Protein AF-0000000078663259 (afdb_homodimer)

Radius of gyration: 19.86 Å; Cα contacts (8 Å, |Δi|>4): 839; chains: 2; bounding box: 57×52×44 Å

Solvent-accessible surface area (backbone atoms only — not comparable to full-atom values): 16501 Å² total; per-residue (Å²): 137,51,35,32,36,44,32,44,69,44,79,83,50,56,70,61,76,74,50,51,70,66,58,32,45,76,69,18,25,41,78,44,62,33,88,35,63,58,92,41,49,15,32,20,44,34,29,48,36,44,55,70,38,50,29,40,37,30,59,41,71,79,37,90,50,79,36,22,52,28,30,34,27,33,41,36,39,46,69,90,42,56,64,34,75,29,69,67,52,82,50,66,53,53,68,81,38,43,27,8,33,34,25,22,22,89,84,48,43,79,72,49,59,40,69,24,51,57,91,34,49,68,65,51,50,51,56,51,60,67,39,83,69,34,60,36,31,43,36,20,37,20,28,77,57,26,67,54,40,48,36,33,72,40,67,75,62,75,77,104,136,50,34,32,37,44,33,45,69,45,77,82,51,56,70,61,77,74,50,51,70,65,57,32,44,76,70,19,27,40,77,43,62,33,88,34,63,59,90,42,50,15,32,19,43,34,29,47,38,44,56,69,38,49,29,40,37,30,59,40,71,80,37,90,48,81,36,22,54,28,30,34,28,34,40,37,38,45,69,89,43,55,63,33,76,29,70,68,51,82,51,66,53,54,65,82,39,44,27,9,34,33,24,22,23,88,84,47,44,78,73,49,58,40,70,22,52,58,90,35,49,68,65,52,52,51,56,51,60,68,38,82,69,35,58,36,33,44,35,19,36,21,27,76,57,26,68,54,39,48,36,32,71,38,66,76,64,75,78,103

pLDDT: mean 96.29, std 9.79, range [29.84, 98.94]

Foldseek 3Di:
DKKKWKADDCVVCQVVVVDDQVVQVVQVKHKDFAQAQDDQQARFQLHGDHGGWIKMWDKDFPQPAPDPPGDIDIHIHTHPHHMDMDMRDHGHNLAQFWKKKFFAAPNSDTDDIDTAGHPRVSVVVVVRVVPVRGAKIWIARPVVGHTRTIMGDPPPVVVD/DKKKWKADDCVVCQVVVVDDQVVQVVQVKHKDFACAQDDQQARFQLHGDHGGWIKMWDKDFPQPAPDPPGDIDIHIHTHPHHMDMDMRDHGHNLAQFWKKKFFAAPNSDTDDIDTAGHPRVSVVVVVRVVPVRGAKIWIARPVVGHTRTIMGDDPPVVVD

Nearest PDB structures (foldseek):
  3ulp-assembly1_B  TM=3.730E-01  e=5.311E+00  Plasmodium falciparum
  3ulp-assembly1_B  TM=3.729E-01  e=4.408E+00  Plasmodium falciparum

Structure (mmCIF, N/CA/C/O backbone):
data_AF-0000000078663259-model_v1
#
loop_
_entity.id
_entity.type
_entity.pdbx_description
1 polymer 'DUF1203 domain-containing protein'
#
loop_
_atom_site.group_PDB
_atom_site.id
_atom_site.type_symbol
_atom_site.label_atom_id
_atom_site.label_alt_id
_atom_site.label_comp_id
_atom_site.label_asym_id
_atom_site.label_entity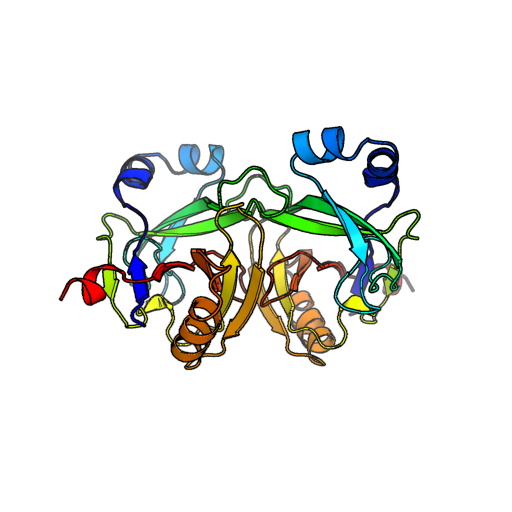_id
_atom_site.label_seq_id
_atom_site.pdbx_PDB_ins_code
_atom_site.Cartn_x
_atom_site.Cartn_y
_atom_site.Cartn_z
_atom_site.occupancy
_atom_site.B_iso_or_equiv
_atom_site.auth_seq_id
_atom_site.auth_comp_id
_atom_site.auth_asym_id
_atom_site.auth_atom_id
_atom_site.pdbx_PDB_model_num
ATOM 1 N N . MET A 1 1 ? 24.797 8.922 8.664 1 85.38 1 MET A N 1
ATOM 2 C CA . MET A 1 1 ? 24.047 9.477 7.535 1 85.38 1 MET A CA 1
ATOM 3 C C . MET A 1 1 ? 22.719 10.047 7.992 1 85.38 1 MET A C 1
ATOM 5 O O . MET A 1 1 ? 21.984 9.406 8.742 1 85.38 1 MET A O 1
ATOM 9 N N . ALA A 1 2 ? 22.484 11.352 7.707 1 93.38 2 ALA A N 1
ATOM 10 C CA . ALA A 1 2 ? 21.25 12.016 8.109 1 93.38 2 ALA A CA 1
ATOM 11 C C . ALA A 1 2 ? 20.188 11.891 7.031 1 93.38 2 ALA A C 1
ATOM 13 O O . ALA A 1 2 ? 20.5 11.641 5.863 1 93.38 2 ALA A O 1
ATOM 14 N N . TYR A 1 3 ? 18.906 11.883 7.484 1 98.06 3 TYR A N 1
ATOM 15 C CA . TYR A 1 3 ? 17.812 11.844 6.512 1 98.06 3 TYR A CA 1
ATOM 16 C C . TYR A 1 3 ? 16.844 13 6.734 1 98.06 3 TYR A C 1
ATOM 18 O O . TYR A 1 3 ? 16.875 13.656 7.777 1 98.06 3 TYR A O 1
ATOM 26 N N . ARG A 1 4 ? 16.156 13.266 5.711 1 98.12 4 ARG A N 1
ATOM 27 C CA . ARG A 1 4 ? 15.172 14.352 5.672 1 98.12 4 ARG A CA 1
ATOM 28 C C . ARG A 1 4 ? 13.797 13.836 5.27 1 98.12 4 ARG A C 1
ATOM 30 O O . ARG A 1 4 ? 13.68 13.016 4.355 1 98.12 4 ARG A O 1
ATOM 37 N N . ILE A 1 5 ? 12.758 14.211 6.074 1 98.69 5 ILE A N 1
ATOM 38 C CA . ILE A 1 5 ? 11.367 13.867 5.801 1 98.69 5 ILE A CA 1
ATOM 39 C C . ILE A 1 5 ? 10.555 15.141 5.613 1 98.69 5 ILE A C 1
ATOM 41 O O . ILE A 1 5 ? 10.523 16 6.496 1 98.69 5 ILE A O 1
ATOM 45 N N . GLU A 1 6 ? 9.844 15.242 4.5 1 97.44 6 GLU A N 1
ATOM 46 C CA . GLU A 1 6 ? 9.109 16.469 4.195 1 97.44 6 GLU A CA 1
ATOM 47 C C . GLU A 1 6 ? 7.656 16.172 3.828 1 97.44 6 GLU A C 1
ATOM 49 O O . GLU A 1 6 ? 7.375 15.18 3.152 1 97.44 6 GLU A O 1
ATOM 54 N N . GLY A 1 7 ? 6.816 16.984 4.355 1 98.62 7 GLY A N 1
ATOM 55 C CA . GLY A 1 7 ? 5.422 16.922 3.941 1 98.62 7 GLY A CA 1
ATOM 56 C C . GLY A 1 7 ? 5.207 17.344 2.498 1 98.62 7 GLY A C 1
ATOM 57 O O . GLY A 1 7 ? 6.105 17.906 1.867 1 98.62 7 GLY A O 1
ATOM 58 N N . LEU A 1 8 ? 4.035 17.031 1.967 1 98.69 8 LEU A N 1
ATOM 59 C CA . LEU A 1 8 ? 3.65 17.453 0.625 1 98.69 8 LEU A CA 1
ATOM 60 C C . LEU A 1 8 ? 3.379 18.953 0.587 1 98.69 8 LEU A C 1
ATOM 62 O O . LEU A 1 8 ? 3.004 19.547 1.602 1 98.69 8 LEU A O 1
ATOM 66 N N . PRO A 1 9 ? 3.609 19.578 -0.55 1 98.25 9 PRO A N 1
ATOM 67 C CA . PRO A 1 9 ? 3.332 21.016 -0.655 1 98.25 9 PRO A CA 1
ATOM 68 C C . PRO A 1 9 ? 1.839 21.328 -0.617 1 98.25 9 PRO A C 1
ATOM 70 O O . PRO A 1 9 ? 1.095 20.922 -1.512 1 98.25 9 PRO A O 1
ATOM 73 N N . TYR A 1 10 ? 1.425 22.094 0.302 1 98.31 10 TYR A N 1
ATOM 74 C CA . TYR A 1 10 ? 0.017 22.406 0.524 1 98.31 10 TYR A CA 1
ATOM 75 C C . TYR A 1 10 ? -0.603 23.047 -0.713 1 98.31 10 TYR A C 1
ATOM 77 O O . TYR A 1 10 ? -1.778 22.828 -1.011 1 98.31 10 TYR A O 1
ATOM 85 N N . GLN A 1 11 ? 0.167 23.828 -1.469 1 98.12 11 GLN A N 1
ATOM 86 C CA . GLN A 1 11 ? -0.345 24.594 -2.6 1 98.12 11 GLN A CA 1
ATOM 87 C C . GLN A 1 11 ? -0.958 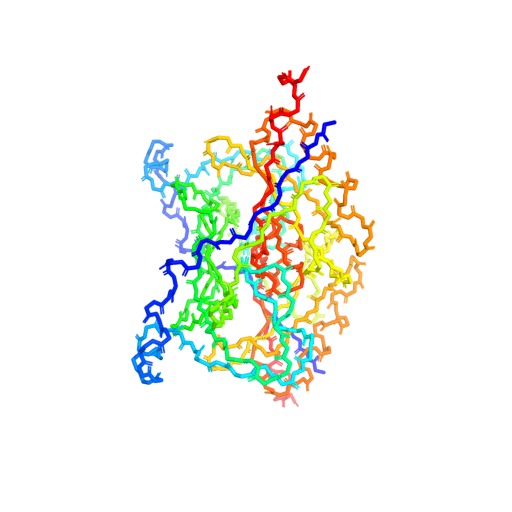23.672 -3.654 1 98.12 11 GLN A C 1
ATOM 89 O O . GLN A 1 11 ? -1.913 24.062 -4.336 1 98.12 11 GLN A O 1
ATOM 94 N N . ALA A 1 12 ? -0.489 22.469 -3.697 1 97.75 12 ALA A N 1
ATOM 95 C CA . ALA A 1 12 ? -1.021 21.5 -4.652 1 97.75 12 ALA A CA 1
ATOM 96 C C . ALA A 1 12 ? -2.453 21.109 -4.297 1 97.75 12 ALA A C 1
ATOM 98 O O . ALA A 1 12 ? -3.178 20.562 -5.133 1 97.75 12 ALA A O 1
ATOM 99 N N . PHE A 1 13 ? -2.887 21.422 -3.057 1 98.56 13 PHE A N 1
ATOM 100 C CA . PHE A 1 13 ? -4.168 20.922 -2.576 1 98.56 13 PHE A CA 1
ATOM 101 C C . PHE A 1 13 ? -5.09 22.078 -2.191 1 98.56 13 PHE A C 1
ATOM 103 O O . PHE A 1 13 ? -6.285 21.875 -1.966 1 98.56 13 PHE A O 1
ATOM 110 N N . ALA A 1 14 ? -4.598 23.25 -2.074 1 98.25 14 ALA A N 1
ATOM 111 C CA . ALA A 1 14 ? -5.305 24.406 -1.513 1 98.25 14 ALA A CA 1
ATOM 112 C C . ALA A 1 14 ? -6.641 24.625 -2.217 1 98.25 14 ALA A C 1
ATOM 114 O O . ALA A 1 14 ? -7.652 24.891 -1.567 1 98.25 14 ALA A O 1
ATOM 115 N N . GLY A 1 15 ? -6.676 24.469 -3.533 1 98.38 15 GLY A N 1
ATOM 116 C CA . GLY A 1 15 ? -7.875 24.734 -4.316 1 98.38 15 GLY A CA 1
ATOM 117 C C . GLY A 1 15 ? -8.992 23.734 -4.043 1 98.38 15 GLY A C 1
ATOM 118 O O . GLY A 1 15 ? -10.156 24.016 -4.336 1 98.38 15 GLY A O 1
ATOM 119 N N . LEU A 1 16 ? -8.672 22.594 -3.539 1 98.69 16 LEU A N 1
ATOM 120 C CA . LEU A 1 16 ? -9.672 21.562 -3.275 1 98.69 16 LEU A CA 1
ATOM 121 C C . LEU A 1 16 ? -10.656 22.016 -2.209 1 98.69 16 LEU A C 1
ATOM 123 O O . LEU A 1 16 ? -11.828 21.625 -2.23 1 98.69 16 LEU A O 1
ATOM 127 N N . PHE A 1 17 ? -10.234 22.828 -1.281 1 98.5 17 PHE A N 1
ATOM 128 C CA . PHE A 1 17 ? -11.047 23.234 -0.147 1 98.5 17 PHE A CA 1
ATOM 129 C C . PHE A 1 17 ? -12.086 24.266 -0.577 1 98.5 17 PHE A C 1
ATOM 131 O O . PHE A 1 17 ? -13.023 24.562 0.17 1 98.5 17 PHE A O 1
ATOM 138 N N . ASP A 1 18 ? -11.961 24.797 -1.784 1 98.31 18 ASP A N 1
ATOM 139 C CA . ASP A 1 18 ? -12.938 25.75 -2.322 1 98.31 18 ASP A CA 1
ATOM 140 C C . ASP A 1 18 ? -14.055 25.016 -3.064 1 98.31 18 ASP A C 1
ATOM 142 O O . ASP A 1 18 ? -15.062 25.625 -3.426 1 98.31 18 ASP A O 1
ATOM 146 N N . LEU A 1 19 ? -13.93 23.766 -3.299 1 98.5 19 LEU A N 1
ATOM 147 C CA . LEU A 1 19 ? -14.906 22.984 -4.051 1 98.5 19 LEU A CA 1
ATOM 148 C C . LEU A 1 19 ? -16.078 22.594 -3.16 1 98.5 19 LEU A C 1
ATOM 150 O O . LEU A 1 19 ? -15.922 22.438 -1.945 1 98.5 19 LEU A O 1
ATOM 154 N N . SER A 1 20 ? -17.188 22.375 -3.809 1 98.56 20 SER A N 1
ATOM 155 C CA . SER A 1 20 ? -18.344 21.828 -3.098 1 98.56 20 SER A CA 1
ATOM 156 C C . SER A 1 20 ? -18.141 20.344 -2.801 1 98.56 20 SER A C 1
ATOM 158 O O . SER A 1 20 ? -17.312 19.688 -3.42 1 98.56 20 SER A O 1
ATOM 160 N N . ASP A 1 21 ? -18.938 19.844 -1.831 1 97.94 21 ASP A N 1
ATOM 161 C CA . ASP A 1 21 ? -18.875 18.422 -1.541 1 97.94 21 ASP A CA 1
ATOM 162 C C . ASP A 1 21 ? -19.219 17.594 -2.779 1 97.94 21 ASP A C 1
ATOM 164 O O . ASP A 1 21 ? -18.609 16.562 -3.027 1 97.94 21 ASP A O 1
ATOM 168 N N . GLU A 1 22 ? -20.156 18.078 -3.523 1 97.81 22 GLU A N 1
ATOM 169 C CA . GLU A 1 22 ? -20.547 17.391 -4.75 1 97.81 22 GLU A CA 1
ATOM 170 C C . GLU A 1 22 ? -19.406 17.359 -5.766 1 97.81 22 GLU A C 1
ATOM 172 O O . GLU A 1 22 ? -19.156 16.328 -6.398 1 97.81 22 GLU A O 1
ATOM 177 N N . ASP A 1 23 ? -18.797 18.469 -5.902 1 98.25 23 ASP A N 1
ATOM 178 C CA . ASP A 1 23 ? -17.672 18.547 -6.832 1 98.25 23 ASP A CA 1
ATOM 179 C C . ASP A 1 23 ? -16.547 17.609 -6.41 1 98.25 23 ASP A C 1
ATOM 181 O O . ASP A 1 23 ? -15.922 16.953 -7.25 1 98.25 23 ASP A O 1
ATOM 185 N N . LEU A 1 24 ? -16.281 17.609 -5.113 1 98.44 24 LEU A N 1
ATOM 186 C CA . LEU A 1 24 ? -15.273 16.688 -4.59 1 98.44 24 LEU A CA 1
ATOM 187 C C . LEU A 1 24 ? -15.648 15.242 -4.883 1 98.44 24 LEU A C 1
ATOM 189 O O . LEU A 1 24 ? -14.82 14.469 -5.379 1 98.44 24 LEU A O 1
ATOM 193 N N . GLU A 1 25 ? -16.812 14.852 -4.621 1 96.56 25 GLU A N 1
ATOM 194 C CA . GLU A 1 25 ? -17.281 13.484 -4.84 1 96.56 25 GLU A CA 1
ATOM 195 C C . GLU A 1 25 ? -17.172 13.094 -6.312 1 96.56 25 GLU A C 1
ATOM 197 O O . GLU A 1 25 ? -16.828 11.953 -6.633 1 96.56 25 GLU A O 1
ATOM 202 N N . ASN A 1 26 ? -17.484 14.055 -7.199 1 96.94 26 ASN A N 1
ATOM 203 C CA . ASN A 1 26 ? -17.406 13.812 -8.633 1 96.94 26 ASN A CA 1
ATOM 204 C C . ASN A 1 26 ? -15.961 13.531 -9.07 1 96.94 26 ASN A C 1
ATOM 206 O O . ASN A 1 26 ? -15.734 12.938 -10.117 1 96.94 26 ASN A O 1
ATOM 210 N N . ARG A 1 27 ? -15.078 13.953 -8.234 1 97 27 ARG A N 1
ATOM 211 C CA . ARG A 1 27 ? -13.664 13.742 -8.516 1 97 27 ARG A CA 1
ATOM 212 C C . ARG A 1 27 ? -13.109 12.578 -7.703 1 97 27 ARG A C 1
ATOM 214 O O . ARG A 1 27 ? -11.898 12.359 -7.676 1 97 27 ARG A O 1
ATOM 221 N N . GLY A 1 28 ? -13.992 11.891 -7.016 1 97 28 GLY A N 1
ATOM 222 C CA . GLY A 1 28 ? -13.578 10.75 -6.215 1 97 28 GLY A CA 1
ATOM 223 C C . GLY A 1 28 ? -12.938 11.148 -4.898 1 97 28 GLY A C 1
ATOM 224 O O . GLY A 1 28 ? -12.133 10.398 -4.34 1 97 28 GLY A O 1
ATOM 225 N N . MET A 1 29 ? -13.164 12.375 -4.438 1 98.69 29 MET A N 1
ATOM 226 C CA . MET A 1 29 ? -12.617 12.891 -3.189 1 98.69 29 MET A CA 1
ATOM 227 C C . MET A 1 29 ? -13.711 13.078 -2.146 1 98.69 29 MET A C 1
ATOM 229 O O . MET A 1 29 ? -14.898 13.023 -2.475 1 98.69 29 MET A O 1
ATOM 233 N N . LYS A 1 30 ? -13.266 13.227 -0.902 1 98.69 30 LYS A N 1
ATOM 234 C CA . LYS A 1 30 ? -14.25 13.375 0.172 1 98.69 30 LYS A CA 1
ATOM 235 C C . LYS A 1 30 ? -13.773 14.391 1.209 1 98.69 30 LYS A C 1
ATOM 237 O O . LYS A 1 30 ? -12.625 14.336 1.657 1 98.69 30 LYS A O 1
ATOM 242 N N . ARG A 1 31 ? -14.641 15.352 1.495 1 98.75 31 ARG A N 1
ATOM 243 C CA . ARG A 1 31 ? -14.414 16.219 2.65 1 98.75 31 ARG A CA 1
ATOM 244 C C . ARG A 1 31 ? -14.711 15.477 3.951 1 98.75 31 ARG A C 1
ATOM 246 O O . ARG A 1 31 ? -15.711 14.766 4.051 1 98.75 31 ARG A O 1
ATOM 253 N N . VAL A 1 32 ? -13.812 15.625 4.898 1 98.38 32 VAL A N 1
ATOM 254 C CA . VAL A 1 32 ? -13.953 14.93 6.176 1 98.38 32 VAL A CA 1
ATOM 255 C C . VAL A 1 32 ? -13.672 15.891 7.324 1 98.38 32 VAL A C 1
ATOM 257 O O . VAL A 1 32 ? -12.867 16.812 7.18 1 98.38 32 VAL A O 1
ATOM 260 N N . VAL A 1 33 ? -14.383 15.727 8.398 1 98.5 33 VAL A N 1
ATOM 261 C CA . VAL A 1 33 ? -14.062 16.406 9.656 1 98.5 33 VAL A CA 1
ATOM 262 C C . VAL A 1 33 ? -13.484 15.398 10.648 1 98.5 33 VAL A C 1
ATOM 264 O O . VAL A 1 33 ? -14.102 14.367 10.93 1 98.5 33 VAL A O 1
ATOM 267 N N . ALA A 1 34 ? -12.328 15.68 11.125 1 98.56 34 ALA A N 1
ATOM 268 C CA . ALA A 1 34 ? -11.703 14.781 12.086 1 98.56 34 ALA A CA 1
ATOM 269 C C . ALA A 1 34 ? -12.578 14.617 13.328 1 98.56 34 ALA A C 1
ATOM 271 O O . ALA A 1 34 ? -13.023 15.602 13.922 1 98.56 34 ALA A O 1
ATOM 272 N N . THR A 1 35 ? -12.805 13.391 13.703 1 97.94 35 THR A N 1
ATOM 273 C CA . THR A 1 35 ? -13.672 13.109 14.844 1 97.94 35 THR A CA 1
ATOM 274 C C . THR A 1 35 ? -12.844 12.852 16.094 1 97.94 35 THR A C 1
ATOM 276 O O . THR A 1 35 ? -13.391 12.609 17.172 1 97.94 35 THR A O 1
ATOM 279 N N . SER A 1 36 ? -11.531 12.805 15.969 1 97.69 36 SER A N 1
ATOM 280 C CA . SER A 1 36 ? -10.586 12.586 17.062 1 97.69 36 SER A CA 1
ATOM 281 C C . SER A 1 36 ? -9.25 13.25 16.781 1 97.69 36 SER A C 1
ATOM 283 O O . SER A 1 36 ? -9.008 13.719 15.664 1 97.69 36 SER A O 1
ATOM 285 N N . ASP A 1 37 ? -8.43 13.328 17.828 1 96.69 37 ASP A N 1
ATOM 286 C CA . ASP A 1 37 ? -7.113 13.945 17.688 1 96.69 37 ASP A CA 1
ATOM 287 C C . ASP A 1 37 ? -6.117 12.977 17.047 1 96.69 37 ASP A C 1
ATOM 289 O O . ASP A 1 37 ? -4.945 13.312 16.875 1 96.69 37 ASP A O 1
ATOM 293 N N . ARG A 1 38 ? -6.582 11.758 16.797 1 94.31 38 ARG A N 1
ATOM 294 C CA . ARG A 1 38 ? -5.762 10.734 16.156 1 94.31 38 ARG A CA 1
ATOM 295 C C . ARG A 1 38 ? -6.523 10.047 15.023 1 94.31 38 ARG A C 1
ATOM 297 O O . ARG A 1 38 ? -7.758 10.023 15.023 1 94.31 38 ARG A O 1
ATOM 304 N N . GLY A 1 39 ? -5.766 9.562 14.102 1 95.75 39 GLY A N 1
ATOM 305 C CA . GLY A 1 39 ? -6.418 8.781 13.062 1 95.75 39 GLY A CA 1
ATOM 306 C C . GLY A 1 39 ? -6.664 9.562 11.789 1 95.75 39 GLY A C 1
ATOM 307 O O . GLY A 1 39 ? -7.164 9.016 10.805 1 95.75 39 GLY A O 1
ATOM 308 N N . PHE A 1 40 ? -6.301 10.805 11.742 1 97.94 40 PHE A N 1
ATOM 309 C CA . PHE A 1 40 ? -6.465 11.664 10.578 1 97.94 40 PHE A CA 1
ATOM 310 C C . PHE A 1 40 ? -5.137 12.305 10.188 1 97.94 40 PHE A C 1
ATOM 312 O O . PHE A 1 40 ? -4.984 13.523 10.266 1 97.94 40 PHE A O 1
ATOM 319 N N . PRO A 1 41 ? -4.219 11.453 9.781 1 98.5 41 PRO A N 1
ATOM 320 C CA . PRO A 1 41 ? -2.859 11.93 9.508 1 98.5 41 PRO A CA 1
ATOM 321 C C . PRO A 1 41 ? -2.779 12.805 8.258 1 98.5 41 PRO A C 1
ATOM 323 O O . PRO A 1 41 ? -3.033 12.328 7.152 1 98.5 41 PRO A O 1
ATOM 326 N N . CYS A 1 42 ? -2.377 13.992 8.445 1 98.81 42 CYS A N 1
ATOM 327 C CA . CYS A 1 42 ? -2.203 14.938 7.352 1 98.81 42 CYS A CA 1
ATOM 328 C C . CYS A 1 42 ? -0.851 14.75 6.676 1 98.81 42 CYS A C 1
ATOM 330 O O . CYS A 1 42 ? 0.179 14.68 7.348 1 98.81 42 CYS A O 1
ATOM 332 N N . ARG A 1 43 ? -0.817 14.742 5.348 1 98.81 43 ARG A N 1
ATOM 333 C CA . ARG A 1 43 ? 0.417 14.469 4.617 1 98.81 43 ARG A CA 1
ATOM 334 C C . ARG A 1 43 ? 1.194 15.75 4.348 1 98.81 43 ARG A C 1
ATOM 336 O O . ARG A 1 43 ? 2.322 15.711 3.855 1 98.81 43 ARG A O 1
ATOM 343 N N . VAL A 1 44 ? 0.648 16.875 4.684 1 98.88 44 VAL A N 1
ATOM 344 C CA . VAL A 1 44 ? 1.352 18.156 4.57 1 98.88 44 VAL A CA 1
ATOM 345 C C . VAL A 1 44 ? 2.061 18.469 5.883 1 98.88 44 VAL A C 1
ATOM 347 O O . VAL A 1 44 ? 3.268 18.734 5.898 1 98.88 44 VAL A O 1
ATOM 350 N N . SER A 1 45 ? 1.394 18.422 7.012 1 98.75 45 SER A N 1
ATOM 351 C CA . SER A 1 45 ? 1.95 18.781 8.312 1 98.75 45 SER A CA 1
ATOM 352 C C . SER A 1 45 ? 2.693 17.609 8.938 1 98.75 45 SER A C 1
ATOM 354 O O . SER A 1 45 ? 3.43 17.781 9.914 1 98.75 45 SER A O 1
ATOM 356 N N . LEU A 1 46 ? 2.465 16.391 8.453 1 98.75 46 LEU A N 1
ATOM 357 C CA . LEU A 1 46 ? 3.018 15.148 8.977 1 98.75 46 LEU A CA 1
ATOM 358 C C . LEU A 1 46 ? 2.684 14.992 10.461 1 98.75 46 LEU A C 1
ATOM 360 O O . LEU A 1 46 ? 3.531 14.562 11.25 1 98.75 46 LEU A O 1
ATOM 364 N N . ALA A 1 47 ? 1.519 15.352 10.781 1 98.5 47 ALA A N 1
ATOM 365 C CA . ALA A 1 47 ? 0.878 15.172 12.086 1 98.5 47 ALA A CA 1
ATOM 366 C C . ALA A 1 47 ? -0.607 14.859 11.922 1 98.5 47 ALA A C 1
ATOM 368 O O . ALA A 1 47 ? -1.194 15.117 10.875 1 98.5 47 ALA A O 1
ATOM 369 N N . ASP A 1 48 ? -1.16 14.234 12.953 1 98.38 48 ASP A N 1
ATOM 370 C CA . ASP A 1 48 ? -2.607 14.047 12.938 1 98.38 48 ASP A CA 1
ATOM 371 C C . ASP A 1 48 ? -3.336 15.383 13.055 1 98.38 48 ASP A C 1
ATOM 373 O O . ASP A 1 48 ? -2.916 16.266 13.812 1 98.38 48 ASP A O 1
ATOM 377 N N . ALA A 1 49 ? -4.359 15.469 12.242 1 98.25 49 ALA A N 1
ATOM 378 C CA . ALA A 1 49 ? -5.277 16.578 12.445 1 98.25 49 ALA A CA 1
ATOM 379 C C . ALA A 1 49 ? -5.949 16.5 13.812 1 98.25 49 ALA A C 1
ATOM 381 O O . ALA A 1 49 ? -5.961 15.445 14.445 1 98.25 49 ALA A O 1
ATOM 382 N N . LYS A 1 50 ? -6.43 17.641 14.258 1 97.69 50 LYS A N 1
ATOM 383 C CA . LYS A 1 50 ? -7.156 17.703 15.523 1 97.69 50 LYS A CA 1
ATOM 384 C C . LYS A 1 50 ? -8.656 17.5 15.305 1 97.69 50 LYS A C 1
ATOM 386 O O . LYS A 1 50 ? -9.18 17.812 14.227 1 97.69 50 LYS A O 1
ATOM 391 N N . ALA A 1 51 ? -9.266 17.016 16.391 1 98.44 51 ALA A N 1
ATOM 392 C CA . ALA A 1 51 ? -10.719 16.906 16.328 1 98.44 51 ALA A CA 1
ATOM 393 C C . ALA A 1 51 ? -11.352 18.219 15.867 1 98.44 51 ALA A C 1
ATOM 395 O O . ALA A 1 51 ? -10.992 19.297 16.344 1 98.44 51 ALA A O 1
ATOM 396 N N . GLY A 1 52 ? -12.211 18.078 14.859 1 98.44 52 GLY A N 1
ATOM 397 C CA . GLY A 1 52 ? -12.906 19.25 14.344 1 98.44 52 GLY A CA 1
ATOM 398 C C . GLY A 1 52 ? -12.258 19.828 13.102 1 98.44 52 GLY A C 1
ATOM 399 O O . GLY A 1 52 ? -12.883 20.625 12.383 1 98.44 52 GLY A O 1
ATOM 400 N N . ASP A 1 53 ? -10.984 19.484 12.852 1 98.56 53 ASP A N 1
ATOM 401 C CA . ASP A 1 53 ? -10.289 19.984 11.672 1 98.56 53 ASP A CA 1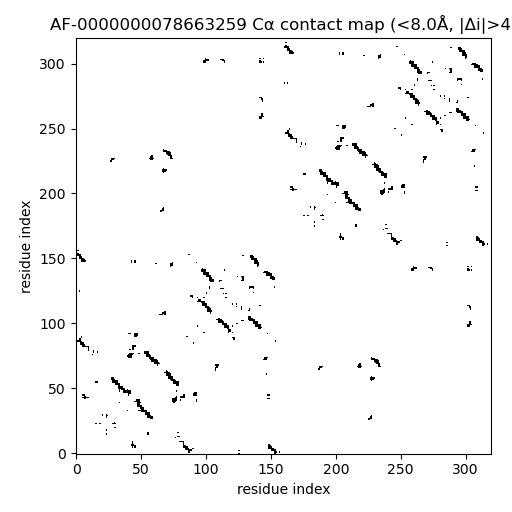
ATOM 402 C C . ASP A 1 53 ? -10.938 19.469 10.391 1 98.56 53 ASP A C 1
ATOM 404 O O . ASP A 1 53 ? -11.383 18.328 10.336 1 98.56 53 ASP A O 1
ATOM 408 N N . GLU A 1 54 ? -11 20.297 9.414 1 98.75 54 GLU A N 1
ATOM 409 C CA . GLU A 1 54 ? -11.453 19.922 8.078 1 98.75 54 GLU A CA 1
ATOM 410 C C . GLU A 1 54 ? -10.312 19.328 7.258 1 98.75 54 GLU A C 1
ATOM 412 O O . GLU A 1 54 ? -9.211 19.875 7.219 1 98.75 54 GLU A O 1
ATOM 417 N N . LEU A 1 55 ? -10.586 18.219 6.617 1 98.88 55 LEU A N 1
ATOM 418 C CA . LEU A 1 55 ? -9.617 17.547 5.754 1 98.88 55 LEU A CA 1
ATOM 419 C C . LEU A 1 55 ? -10.258 17.172 4.418 1 98.88 55 LEU A C 1
ATOM 421 O O . LEU A 1 55 ? -11.484 17.125 4.301 1 98.88 55 LEU A O 1
ATOM 425 N N . ILE A 1 56 ? -9.461 16.969 3.453 1 98.94 56 ILE A N 1
ATOM 426 C CA . ILE A 1 56 ? -9.859 16.312 2.215 1 98.94 56 ILE A CA 1
ATOM 427 C C . ILE A 1 56 ? -9.172 14.953 2.107 1 98.94 56 ILE A C 1
ATOM 429 O O . ILE A 1 56 ? -7.961 14.844 2.307 1 98.94 56 ILE A O 1
ATOM 433 N N . LEU A 1 57 ? -9.961 13.93 2.039 1 98.94 57 LEU A N 1
ATOM 434 C CA . LEU A 1 57 ? -9.516 12.586 1.665 1 98.94 57 LEU A CA 1
ATOM 435 C C . LEU A 1 57 ? -9.484 12.43 0.148 1 98.94 57 LEU A C 1
ATOM 437 O O . LEU A 1 57 ? -10.508 12.617 -0.518 1 98.94 57 LEU A O 1
ATOM 441 N N . LEU A 1 58 ? -8.312 12.117 -0.447 1 98.88 58 LEU A N 1
ATOM 442 C CA . LEU A 1 58 ? -8.164 12.094 -1.898 1 98.88 58 LEU A CA 1
ATOM 443 C C . LEU A 1 58 ? -7.219 10.977 -2.326 1 98.88 58 LEU A C 1
ATOM 445 O O . LEU A 1 58 ? -6.496 10.414 -1.498 1 98.88 58 LEU A O 1
ATOM 449 N N . ASN A 1 59 ? -7.332 10.562 -3.561 1 98.62 59 ASN A N 1
ATOM 450 C CA . ASN A 1 59 ? -6.395 9.617 -4.16 1 98.62 59 ASN A CA 1
ATOM 451 C C . ASN A 1 59 ? -5.125 10.312 -4.637 1 98.62 59 ASN A C 1
ATOM 453 O O . ASN A 1 59 ? -5.188 11.266 -5.414 1 98.62 59 ASN A O 1
ATOM 457 N N . HIS A 1 60 ? -3.984 9.938 -4.168 1 98.56 60 HIS A N 1
ATOM 458 C CA . HIS A 1 60 ? -2.717 10.609 -4.418 1 98.56 60 HIS A CA 1
ATOM 459 C C . HIS A 1 60 ? -1.708 9.672 -5.066 1 98.56 60 HIS A C 1
ATOM 461 O O . HIS A 1 60 ? -1.464 8.57 -4.559 1 98.56 60 HIS A O 1
ATOM 467 N N . ILE A 1 61 ? -1.145 10.102 -6.227 1 98.44 61 ILE A N 1
ATOM 468 C CA . ILE A 1 61 ? -0.033 9.359 -6.816 1 98.44 61 ILE A CA 1
ATOM 469 C C . ILE A 1 61 ? 1.247 9.641 -6.031 1 98.44 61 ILE A C 1
ATOM 471 O O . ILE A 1 61 ? 1.821 10.727 -6.141 1 98.44 61 ILE A O 1
ATOM 475 N N . SER A 1 62 ? 1.734 8.648 -5.258 1 98.25 62 SER A N 1
ATOM 476 C CA . SER A 1 62 ? 2.898 8.852 -4.398 1 98.25 62 SER A CA 1
ATOM 477 C C . SER A 1 62 ? 4.191 8.5 -5.129 1 98.25 62 SER A C 1
ATOM 479 O O . SER A 1 62 ? 5.262 8.984 -4.773 1 98.25 62 SER A O 1
ATOM 481 N N . HIS A 1 63 ? 4.152 7.59 -6.035 1 98.62 63 HIS A N 1
ATOM 482 C CA . HIS A 1 63 ? 5.289 7.199 -6.863 1 98.62 63 HIS A CA 1
ATOM 483 C C . HIS A 1 63 ? 4.938 7.27 -8.344 1 98.62 63 HIS A C 1
ATOM 485 O O . HIS A 1 63 ? 4.512 6.273 -8.938 1 98.62 63 HIS A O 1
ATOM 491 N N . ASP A 1 64 ? 5.172 8.445 -8.945 1 98 64 ASP A N 1
ATOM 492 C CA . ASP A 1 64 ? 4.762 8.742 -10.312 1 98 64 ASP A CA 1
ATOM 493 C C . ASP A 1 64 ? 5.852 8.367 -11.312 1 98 64 ASP A C 1
ATOM 495 O O . ASP A 1 64 ? 6.555 9.234 -11.836 1 98 64 ASP A O 1
ATOM 499 N N . VAL A 1 65 ? 5.945 7.066 -11.602 1 98.06 65 VAL A N 1
ATOM 500 C CA . VAL A 1 65 ? 6.969 6.504 -12.477 1 98.06 65 VAL A CA 1
ATOM 501 C C . VAL A 1 65 ? 6.312 5.621 -13.539 1 98.06 65 VAL A C 1
ATOM 503 O O . VAL A 1 65 ? 5.156 5.215 -13.383 1 98.06 65 VAL A O 1
ATOM 506 N N . ALA A 1 66 ? 7.051 5.352 -14.594 1 97.06 66 ALA A N 1
ATOM 507 C CA . ALA A 1 66 ? 6.59 4.453 -15.648 1 97.06 66 ALA A CA 1
ATOM 508 C C . ALA A 1 66 ? 7.145 3.045 -15.445 1 97.06 66 ALA A C 1
ATOM 510 O O . ALA A 1 66 ? 7.742 2.469 -16.359 1 97.06 66 ALA A O 1
ATOM 511 N N . THR A 1 67 ? 7.059 2.5 -14.32 1 98.31 67 THR A N 1
ATOM 512 C CA . THR A 1 67 ? 7.457 1.148 -13.938 1 98.31 67 THR A CA 1
ATOM 513 C C . THR A 1 67 ? 6.297 0.418 -13.258 1 98.31 67 THR A C 1
ATOM 515 O O . THR A 1 67 ? 5.266 1.022 -12.961 1 98.31 67 THR A O 1
ATOM 518 N N . PRO A 1 68 ? 6.473 -0.924 -12.961 1 98.69 68 PRO A N 1
ATOM 519 C CA . PRO A 1 68 ? 5.406 -1.662 -12.273 1 98.69 68 PRO A CA 1
ATOM 520 C C . PRO A 1 68 ? 5.074 -1.077 -10.906 1 98.69 68 PRO A C 1
ATOM 522 O O . PRO A 1 68 ? 4.027 -1.393 -10.336 1 98.69 68 PRO A O 1
ATOM 525 N N . TYR A 1 69 ? 5.883 -0.191 -10.398 1 98.81 69 TYR A N 1
ATOM 526 C CA . TYR A 1 69 ? 5.77 0.202 -9 1 98.81 69 TYR A CA 1
ATOM 527 C C . TYR A 1 69 ? 5.047 1.539 -8.867 1 98.81 69 TYR A C 1
ATOM 529 O O . TYR A 1 69 ? 5.043 2.145 -7.793 1 98.81 69 TYR A O 1
ATOM 537 N N . ARG A 1 70 ? 4.527 2.07 -10.023 1 98.56 70 ARG A N 1
ATOM 538 C CA . ARG A 1 70 ? 3.668 3.244 -9.891 1 98.56 70 ARG A CA 1
ATOM 539 C C . ARG A 1 70 ? 2.578 3.008 -8.852 1 98.56 70 ARG A C 1
ATOM 541 O O . ARG A 1 70 ? 1.993 1.924 -8.789 1 98.56 70 ARG A O 1
ATOM 548 N N . SER A 1 71 ? 2.344 4.02 -8.016 1 98.38 71 SER A N 1
ATOM 549 C CA . SER A 1 71 ? 1.448 3.787 -6.883 1 98.38 71 SER A CA 1
ATOM 550 C C . SER A 1 71 ? 0.583 5.012 -6.602 1 98.38 71 SER A C 1
ATOM 552 O O . SER A 1 71 ? 1.061 6.145 -6.668 1 98.38 71 SER A O 1
ATOM 554 N N . ALA A 1 72 ? -0.682 4.781 -6.344 1 98.44 72 ALA A N 1
ATOM 555 C CA . ALA A 1 72 ? -1.633 5.793 -5.887 1 98.44 72 ALA A CA 1
ATOM 556 C C . ALA A 1 72 ? -2.58 5.223 -4.836 1 98.44 72 ALA A C 1
ATOM 558 O O . ALA A 1 72 ? -2.961 4.051 -4.902 1 98.44 72 ALA A O 1
ATOM 559 N N . TYR A 1 73 ? -2.93 5.973 -3.9 1 98.81 73 TYR A N 1
ATOM 560 C CA . TYR A 1 73 ? -3.834 5.562 -2.832 1 98.81 73 TYR A CA 1
ATOM 561 C C . TYR A 1 73 ? -4.316 6.77 -2.035 1 98.81 73 TYR A C 1
ATOM 563 O O . TYR A 1 73 ? -4.012 7.914 -2.379 1 98.81 73 TYR A O 1
ATOM 571 N N . ALA A 1 74 ? -5.125 6.527 -1.025 1 98.88 74 ALA A N 1
ATOM 572 C CA . ALA A 1 74 ? -5.801 7.574 -0.262 1 98.88 74 ALA A CA 1
ATOM 573 C C . ALA A 1 74 ? -4.832 8.281 0.679 1 98.88 74 ALA A C 1
ATOM 575 O O . ALA A 1 74 ? -3.975 7.641 1.293 1 98.88 74 ALA A O 1
ATOM 576 N N . ILE A 1 75 ? -4.961 9.562 0.777 1 98.94 75 ILE A N 1
ATOM 577 C CA . ILE A 1 75 ? -4.297 10.336 1.82 1 98.94 75 ILE A CA 1
ATOM 578 C C . ILE A 1 75 ? -5.254 11.391 2.367 1 98.94 75 ILE A C 1
ATOM 580 O O . ILE A 1 75 ? -6.25 11.727 1.726 1 98.94 75 ILE A O 1
ATOM 584 N N . TYR A 1 76 ? -4.895 11.906 3.541 1 98.94 76 TYR A N 1
ATOM 585 C CA . TYR A 1 76 ? -5.559 13.07 4.117 1 98.94 76 TYR A CA 1
ATOM 586 C C . TYR A 1 76 ? -4.711 14.32 3.951 1 98.94 76 TYR A C 1
ATOM 588 O O . TYR A 1 76 ? -3.488 14.281 4.113 1 98.94 76 TYR A O 1
ATOM 596 N N . VAL A 1 77 ? -5.359 15.383 3.645 1 98.94 77 VAL A N 1
ATOM 597 C CA . VAL A 1 77 ? -4.77 16.719 3.717 1 98.94 77 VAL A CA 1
ATOM 598 C C . VAL A 1 77 ? -5.66 17.625 4.547 1 98.94 77 VAL A C 1
ATOM 600 O O . VAL A 1 77 ? -6.863 17.734 4.285 1 98.94 77 VAL A O 1
ATOM 603 N N . SER A 1 78 ? -5.066 18.25 5.555 1 98.75 78 SER A N 1
ATOM 604 C CA . SER A 1 78 ? -5.805 19.156 6.422 1 98.75 78 SER A CA 1
ATOM 605 C C . SER A 1 78 ? -5.871 20.562 5.82 1 98.75 78 SER A C 1
ATOM 607 O O . SER A 1 78 ? -4.918 21.016 5.188 1 98.75 78 SER A O 1
ATOM 609 N N . LYS A 1 79 ? -6.926 21.219 6.09 1 98.44 79 LYS A N 1
ATOM 610 C CA . LYS A 1 79 ? -7.109 22.594 5.625 1 98.44 79 LYS A CA 1
ATOM 611 C C . LYS A 1 79 ? -6.035 23.516 6.191 1 98.44 79 LYS A C 1
ATOM 613 O O . LYS A 1 79 ? -5.77 23.5 7.395 1 98.44 79 LYS A O 1
ATOM 618 N N . ARG A 1 80 ? -5.324 24.312 5.367 1 95.5 80 ARG A N 1
ATOM 619 C CA . ARG A 1 80 ? -4.32 25.312 5.695 1 95.5 80 ARG A CA 1
ATOM 620 C C . ARG A 1 80 ? -3.16 24.703 6.473 1 95.5 80 ARG A C 1
ATOM 622 O O . ARG A 1 80 ? -2.602 25.344 7.367 1 95.5 80 ARG A O 1
ATOM 629 N N . ALA A 1 81 ? -2.949 23.406 6.254 1 98.12 81 ALA A N 1
ATOM 630 C CA . ALA A 1 81 ? -1.806 22.766 6.898 1 98.12 81 ALA A CA 1
ATOM 631 C C . ALA A 1 81 ? -0.497 23.438 6.484 1 98.12 81 ALA A C 1
ATOM 633 O O . ALA A 1 81 ? -0.349 23.875 5.34 1 98.12 81 ALA A O 1
ATOM 634 N N . GLU A 1 82 ? 0.403 23.5 7.402 1 97.94 82 GLU A N 1
ATOM 635 C CA . GLU A 1 82 ? 1.751 23.969 7.109 1 97.94 82 GLU A CA 1
ATOM 636 C C . GLU A 1 82 ? 2.697 22.812 6.82 1 97.94 82 GLU A C 1
ATOM 638 O O . GLU A 1 82 ? 2.736 21.844 7.574 1 97.94 82 GLU A O 1
ATOM 643 N N . MET A 1 83 ? 3.385 23.016 5.711 1 98.06 83 MET A N 1
ATOM 644 C CA . MET A 1 83 ? 4.297 21.953 5.312 1 98.06 83 MET A CA 1
ATOM 645 C C . MET A 1 83 ? 5.375 21.734 6.371 1 98.06 83 MET A C 1
ATOM 647 O O . MET A 1 83 ? 6.039 22.688 6.789 1 98.06 83 MET A O 1
ATOM 651 N N . ALA A 1 84 ? 5.586 20.516 6.801 1 98.5 84 ALA A N 1
ATOM 652 C CA . ALA A 1 84 ? 6.578 20.188 7.82 1 98.5 84 ALA A CA 1
ATOM 653 C C . ALA A 1 84 ? 7.852 19.625 7.184 1 98.5 84 ALA A C 1
ATOM 655 O O . ALA A 1 84 ? 7.797 19 6.129 1 98.5 84 ALA A O 1
ATOM 656 N N . VAL A 1 85 ? 8.938 19.891 7.828 1 98 85 VAL A N 1
ATOM 657 C CA . VAL A 1 85 ? 10.234 19.312 7.5 1 98 85 VAL A CA 1
ATOM 658 C C . VAL A 1 85 ? 10.883 18.75 8.766 1 98 85 VAL A C 1
ATOM 660 O O . VAL A 1 85 ? 10.969 19.453 9.781 1 98 85 VAL A O 1
ATOM 663 N N . HIS A 1 86 ? 11.281 17.547 8.711 1 98.25 86 HIS A N 1
ATOM 664 C CA . HIS A 1 86 ? 11.992 16.891 9.805 1 98.25 86 HIS A CA 1
ATOM 665 C C . HIS A 1 86 ? 13.344 16.375 9.344 1 98.25 86 HIS A C 1
ATOM 667 O O . HIS A 1 86 ? 13.422 15.578 8.398 1 98.25 86 HIS A O 1
ATOM 673 N N . VAL A 1 87 ? 14.383 16.797 9.984 1 97.69 87 VAL A N 1
ATOM 674 C CA . VAL A 1 87 ? 15.734 16.359 9.648 1 97.69 87 VAL A CA 1
ATOM 675 C C . VAL A 1 87 ? 16.281 15.469 10.766 1 97.69 87 VAL A C 1
ATOM 677 O O . VAL A 1 87 ? 16.328 15.875 11.922 1 97.69 87 VAL A O 1
ATOM 680 N N . ASP A 1 88 ? 16.625 14.312 10.375 1 97.19 88 ASP A N 1
ATOM 681 C CA . ASP A 1 88 ? 17.234 13.312 11.25 1 97.19 88 ASP A CA 1
ATOM 682 C C . ASP A 1 88 ? 16.359 13.07 12.484 1 97.19 88 ASP A C 1
ATOM 684 O O . ASP A 1 88 ? 16.859 12.984 13.602 1 97.19 88 ASP A O 1
ATOM 688 N N . ARG A 1 89 ? 15.125 13.078 12.219 1 97.19 89 ARG A N 1
ATOM 689 C CA . ARG A 1 89 ? 14.125 12.734 13.227 1 97.19 89 ARG A CA 1
ATOM 690 C C . ARG A 1 89 ? 12.812 12.312 12.57 1 97.19 89 ARG A C 1
ATOM 692 O O . ARG A 1 89 ? 12.516 12.711 11.438 1 97.19 89 ARG A O 1
ATOM 699 N N . GLU A 1 90 ? 12.047 11.516 13.289 1 98.19 90 GLU A N 1
ATOM 700 C CA . GLU A 1 90 ? 10.758 11.031 12.805 1 98.19 90 GLU A CA 1
ATOM 701 C C . GLU A 1 90 ? 9.664 12.07 13.031 1 98.19 90 GLU A C 1
ATOM 703 O O . GLU A 1 90 ? 9.625 12.727 14.07 1 98.19 90 GLU A O 1
ATOM 708 N N . PRO A 1 91 ? 8.828 12.273 12.094 1 98.62 91 PRO A N 1
ATOM 709 C CA . PRO A 1 91 ? 7.68 13.148 12.328 1 98.62 91 PRO A CA 1
ATOM 710 C C . PRO A 1 91 ? 6.645 12.531 13.266 1 98.62 91 PRO A C 1
ATOM 712 O O . PRO A 1 91 ? 6.621 11.312 13.445 1 98.62 91 PRO A O 1
ATOM 715 N N . PRO A 1 92 ? 5.758 13.328 13.82 1 98.06 92 PRO A N 1
ATOM 716 C CA . PRO A 1 92 ? 4.738 12.852 14.758 1 98.06 92 PRO A CA 1
ATOM 717 C C . PRO A 1 92 ? 3.826 11.789 14.141 1 98.06 92 PRO A C 1
ATOM 719 O O . PRO A 1 92 ? 3.363 10.891 14.844 1 98.06 92 PRO A O 1
ATOM 722 N N . VAL A 1 93 ? 3.555 11.82 12.883 1 97.75 93 VAL A N 1
ATOM 723 C CA . VAL A 1 93 ? 2.602 10.922 12.234 1 97.75 93 VAL A CA 1
ATOM 724 C C . VAL A 1 93 ? 3.139 9.492 12.25 1 97.75 93 VAL A C 1
ATOM 726 O O . VAL A 1 93 ? 2.391 8.539 12.023 1 97.75 93 VAL A O 1
ATOM 729 N N . PHE A 1 94 ? 4.504 9.297 12.438 1 98.25 94 PHE A N 1
ATOM 730 C CA . PHE A 1 94 ? 5.082 7.957 12.508 1 98.25 94 PHE A CA 1
ATOM 731 C C . PHE A 1 94 ? 4.73 7.289 13.836 1 98.25 94 PHE A C 1
ATOM 733 O O . PHE A 1 94 ? 4.762 6.062 13.938 1 98.25 94 PHE A O 1
ATOM 740 N N . ALA A 1 95 ? 4.426 8.109 14.898 1 96.5 95 ALA A N 1
ATOM 741 C CA . ALA A 1 95 ? 4.301 7.609 16.266 1 96.5 95 ALA A CA 1
ATOM 742 C C . ALA A 1 95 ? 3.176 6.586 16.375 1 96.5 95 ALA A C 1
ATOM 744 O O . ALA A 1 95 ? 2.037 6.863 15.984 1 96.5 95 ALA A O 1
ATOM 745 N N . GLY A 1 96 ? 3.588 5.371 16.859 1 96.62 96 GLY A N 1
ATOM 746 C CA . GLY A 1 96 ? 2.6 4.352 17.172 1 96.62 96 GLY A CA 1
ATOM 747 C C . GLY A 1 96 ? 2.137 3.572 15.961 1 96.62 96 GLY A C 1
ATOM 748 O O . GLY A 1 96 ? 1.264 2.709 16.062 1 96.62 96 GLY A O 1
ATOM 749 N N . ARG A 1 97 ? 2.672 3.803 14.836 1 97.12 97 ARG A N 1
ATOM 750 C CA . ARG A 1 97 ? 2.16 3.186 13.617 1 97.12 97 ARG A CA 1
ATOM 751 C C . ARG A 1 97 ? 3.184 2.225 13.016 1 97.12 97 ARG A C 1
ATOM 753 O O . ARG A 1 97 ? 4.355 2.574 12.859 1 97.12 97 ARG A O 1
ATOM 760 N N . PRO A 1 98 ? 2.814 0.938 12.773 1 98.69 98 PRO A N 1
ATOM 761 C CA . PRO A 1 98 ? 3.668 0.125 11.906 1 98.69 98 PRO A CA 1
ATOM 762 C C . PRO A 1 98 ? 3.771 0.685 10.492 1 98.69 98 PRO A C 1
ATOM 764 O O . PRO A 1 98 ? 2.766 1.118 9.922 1 98.69 98 PRO A O 1
ATOM 767 N N . LEU A 1 99 ? 4.969 0.695 9.977 1 98.94 99 LEU A N 1
ATOM 768 C CA . LEU A 1 99 ? 5.207 1.32 8.68 1 98.94 99 LEU A CA 1
ATOM 769 C C . LEU A 1 99 ? 5.828 0.327 7.703 1 98.94 99 LEU A C 1
ATOM 771 O O . LEU A 1 99 ? 6.68 -0.479 8.086 1 98.94 99 LEU A O 1
ATOM 775 N N . GLY A 1 100 ? 5.34 0.29 6.48 1 98.88 100 GLY A N 1
ATOM 776 C CA . GLY A 1 100 ? 6.109 -0.253 5.371 1 98.88 100 GLY A CA 1
ATOM 777 C C . GLY A 1 100 ? 7.035 0.764 4.734 1 98.88 100 GLY A C 1
ATOM 778 O O . GLY A 1 100 ? 6.586 1.798 4.234 1 98.88 100 GLY A O 1
ATOM 779 N N . LEU A 1 101 ? 8.312 0.512 4.809 1 98.94 101 LEU A N 1
ATOM 780 C CA . LEU A 1 101 ? 9.32 1.379 4.203 1 98.94 101 LEU A CA 1
ATOM 781 C C . LEU A 1 101 ? 9.828 0.79 2.893 1 98.94 101 LEU A C 1
ATOM 783 O O . LEU A 1 101 ? 10.414 -0.295 2.881 1 98.94 101 LEU A O 1
ATOM 787 N N . ARG A 1 102 ? 9.586 1.536 1.83 1 98.94 102 ARG A N 1
ATOM 788 C CA . ARG A 1 102 ? 9.906 1.04 0.496 1 98.94 102 ARG A CA 1
ATOM 789 C C . ARG A 1 102 ? 11.016 1.872 -0.143 1 98.94 102 ARG A C 1
ATOM 791 O O . ARG A 1 102 ? 10.844 3.07 -0.373 1 98.94 102 ARG A O 1
ATOM 798 N N . GLY A 1 103 ? 12.141 1.241 -0.375 1 98.88 103 GLY A N 1
ATOM 799 C CA . GLY A 1 103 ? 13.273 1.917 -0.989 1 98.88 103 GLY A CA 1
ATOM 800 C C . GLY A 1 103 ? 13.305 1.777 -2.498 1 98.88 103 GLY A C 1
ATOM 801 O O . GLY A 1 103 ? 13.391 0.665 -3.023 1 98.88 103 GLY A O 1
ATOM 802 N N . PHE A 1 104 ? 13.297 2.93 -3.15 1 98.88 104 PHE A N 1
ATOM 803 C CA . PHE A 1 104 ? 13.289 2.951 -4.609 1 98.88 104 PHE A CA 1
ATOM 804 C C . PHE A 1 104 ? 14.609 3.488 -5.145 1 98.88 104 PHE A C 1
ATOM 806 O O . PHE A 1 104 ? 15.234 4.355 -4.527 1 98.88 104 PHE A O 1
ATOM 813 N N . GLY A 1 105 ? 14.992 2.91 -6.262 1 98.69 105 GLY A N 1
ATOM 814 C CA . GLY A 1 105 ? 16.141 3.455 -6.977 1 98.69 105 GLY A CA 1
ATOM 815 C C . GLY A 1 105 ? 15.766 4.602 -7.902 1 98.69 105 GLY A C 1
ATOM 816 O O . GLY A 1 105 ? 14.586 4.918 -8.07 1 98.69 105 GLY A O 1
ATOM 817 N N . THR A 1 106 ? 16.766 5.199 -8.531 1 98.19 106 THR A N 1
ATOM 818 C CA . THR A 1 106 ? 16.562 6.297 -9.469 1 98.19 106 THR A CA 1
ATOM 819 C C . THR A 1 106 ? 15.781 5.824 -10.688 1 98.19 106 THR A C 1
ATOM 821 O O . THR A 1 106 ? 15.195 6.637 -11.414 1 98.19 106 THR A O 1
ATOM 824 N N . ASP A 1 107 ? 15.805 4.543 -10.938 1 97.69 107 ASP A N 1
ATOM 825 C CA . ASP A 1 107 ? 15.102 3.973 -12.078 1 97.69 107 ASP A CA 1
ATOM 826 C C . ASP A 1 107 ? 13.617 3.758 -11.75 1 97.69 107 ASP A C 1
ATOM 828 O O . ASP A 1 107 ? 12.867 3.24 -12.578 1 97.69 107 ASP A O 1
ATOM 832 N N . GLY A 1 108 ? 13.234 4.09 -10.547 1 98.12 108 GLY A N 1
ATOM 833 C CA . GLY A 1 108 ? 11.836 3.969 -10.164 1 98.12 108 GLY A CA 1
ATOM 834 C C . GLY A 1 108 ? 11.461 2.57 -9.711 1 98.12 108 GLY A C 1
ATOM 835 O O . GLY A 1 108 ? 10.297 2.301 -9.422 1 98.12 108 GLY A O 1
ATOM 836 N N . MET A 1 109 ? 12.445 1.645 -9.648 1 98.62 109 MET A N 1
ATOM 837 C CA . MET A 1 109 ? 12.18 0.261 -9.266 1 98.62 109 MET A CA 1
ATOM 838 C C . MET A 1 109 ? 12.383 0.065 -7.77 1 98.62 109 MET A C 1
ATOM 840 O O . MET A 1 109 ? 13.227 0.722 -7.16 1 98.62 109 MET A O 1
ATOM 844 N N . LEU A 1 110 ? 11.617 -0.778 -7.184 1 98.81 110 LEU A N 1
ATOM 845 C CA . LEU A 1 110 ? 11.805 -1.149 -5.785 1 98.81 110 LEU A CA 1
ATOM 846 C C . LEU A 1 110 ? 13.102 -1.939 -5.602 1 98.81 110 LEU A C 1
ATOM 848 O O . LEU A 1 110 ? 13.328 -2.936 -6.289 1 98.81 110 LEU A O 1
ATOM 852 N N . LYS A 1 111 ? 13.93 -1.439 -4.684 1 98.69 111 LYS A N 1
ATOM 853 C CA . LYS A 1 111 ? 15.203 -2.111 -4.43 1 98.69 111 LYS A CA 1
ATOM 854 C C . LYS A 1 111 ? 15.125 -2.977 -3.176 1 98.69 111 LYS A C 1
ATOM 856 O O . LYS A 1 111 ? 15.734 -4.047 -3.115 1 98.69 111 LYS A O 1
ATOM 861 N N . ASP A 1 112 ? 14.445 -2.486 -2.207 1 98.56 112 ASP A N 1
ATOM 862 C CA . ASP A 1 112 ? 14.289 -3.174 -0.928 1 98.56 112 ASP A CA 1
ATOM 863 C C . ASP A 1 112 ? 13.148 -2.564 -0.113 1 98.56 112 ASP A C 1
ATOM 865 O O . ASP A 1 112 ? 12.656 -1.483 -0.439 1 98.56 112 ASP A O 1
ATOM 869 N N . ALA A 1 113 ? 12.727 -3.283 0.899 1 98.81 113 ALA A N 1
ATOM 870 C CA . ALA A 1 113 ? 11.664 -2.809 1.777 1 98.81 113 ALA A CA 1
ATOM 871 C C . ALA A 1 113 ? 11.82 -3.373 3.188 1 98.81 113 ALA A C 1
ATOM 873 O O . ALA A 1 113 ? 12.461 -4.406 3.379 1 98.81 113 ALA A O 1
ATOM 874 N N . ARG A 1 114 ? 11.266 -2.652 4.18 1 98.69 114 ARG A N 1
ATOM 875 C CA . ARG A 1 114 ? 11.25 -3.066 5.582 1 98.69 114 ARG A CA 1
ATOM 876 C C . ARG A 1 114 ? 9.898 -2.785 6.223 1 98.69 114 ARG A C 1
ATOM 878 O O . ARG A 1 114 ? 9.266 -1.767 5.934 1 98.69 114 ARG A O 1
ATOM 885 N N . LEU A 1 115 ? 9.508 -3.732 7.016 1 98.88 115 LEU A N 1
ATOM 886 C CA . LEU A 1 115 ? 8.453 -3.434 7.977 1 98.88 115 LEU A CA 1
ATOM 887 C C . LEU A 1 115 ? 9.031 -2.844 9.258 1 98.88 115 LEU A C 1
ATOM 889 O O . LEU A 1 115 ? 9.93 -3.434 9.867 1 98.88 115 LEU A O 1
ATOM 893 N N . ALA A 1 116 ? 8.617 -1.678 9.633 1 98.88 116 ALA A N 1
ATOM 894 C CA . ALA A 1 116 ? 9.031 -1.039 10.883 1 98.88 116 ALA A CA 1
ATOM 895 C C . ALA A 1 116 ? 7.883 -0.986 11.883 1 98.88 116 ALA A C 1
ATOM 897 O O . ALA A 1 116 ? 6.895 -0.284 11.664 1 98.88 116 ALA A O 1
ATOM 898 N N . MET A 1 117 ? 8.047 -1.736 12.945 1 98.5 117 MET A N 1
ATOM 899 C CA . MET A 1 117 ? 7.102 -1.598 14.047 1 98.5 117 MET A CA 1
ATOM 900 C C . MET A 1 117 ? 7.312 -0.281 14.789 1 98.5 117 MET A C 1
ATOM 902 O O . MET A 1 117 ? 8.312 0.406 14.57 1 98.5 117 MET A O 1
ATOM 906 N N . PRO A 1 118 ? 6.258 0.142 15.578 1 97.81 118 PRO A N 1
ATOM 907 C CA . PRO A 1 118 ? 6.453 1.387 16.328 1 97.81 118 PRO A CA 1
ATOM 908 C C . PRO A 1 118 ? 7.789 1.423 17.062 1 97.81 118 PRO A C 1
ATOM 910 O O . PRO A 1 118 ? 8.133 0.475 17.781 1 97.81 118 PRO A O 1
ATOM 913 N N . GLY A 1 119 ? 8.547 2.484 16.844 1 97.25 119 GLY A N 1
ATOM 914 C CA . GLY A 1 119 ? 9.836 2.648 17.484 1 97.25 119 GLY A CA 1
ATOM 915 C C . GLY A 1 119 ? 11 2.139 16.656 1 97.25 119 GLY A C 1
ATOM 916 O O . GLY A 1 119 ? 12.164 2.326 17.031 1 97.25 119 GLY A O 1
ATOM 917 N N . GLU A 1 120 ? 10.742 1.579 15.516 1 98.38 120 GLU A N 1
ATOM 918 C CA . GLU A 1 120 ? 11.797 0.931 14.742 1 98.38 120 GLU A CA 1
ATOM 919 C C . GLU A 1 120 ? 12.133 1.73 13.484 1 98.38 120 GLU A C 1
ATOM 921 O O . GLU A 1 120 ? 13.094 1.416 12.781 1 98.38 120 GLU A O 1
ATOM 926 N N . ALA A 1 121 ? 11.375 2.787 13.195 1 98.62 121 ALA A N 1
ATOM 927 C CA . ALA A 1 121 ? 11.469 3.455 11.898 1 98.62 121 ALA A CA 1
ATOM 928 C C . ALA A 1 121 ? 12.859 4.039 11.68 1 98.62 121 ALA A C 1
ATOM 930 O O . ALA A 1 121 ? 13.438 3.879 10.602 1 98.62 121 ALA A O 1
ATOM 931 N N . ASP A 1 122 ? 13.406 4.699 12.672 1 98.38 122 ASP A N 1
ATOM 932 C CA . ASP A 1 122 ? 14.703 5.344 12.516 1 98.38 122 ASP A CA 1
ATOM 933 C C . ASP A 1 122 ? 15.766 4.34 12.055 1 98.38 122 ASP A C 1
ATOM 935 O O . ASP A 1 122 ? 16.438 4.559 11.047 1 98.38 122 ASP A O 1
ATOM 939 N N . GLY A 1 123 ? 15.906 3.264 12.82 1 98.38 123 GLY A N 1
ATOM 940 C CA . GLY A 1 123 ? 16.891 2.248 12.469 1 98.38 123 GLY A CA 1
ATOM 941 C C . GLY A 1 123 ? 16.672 1.669 11.086 1 98.38 123 GLY A C 1
ATOM 942 O O . GLY A 1 123 ? 17.641 1.482 10.336 1 98.38 123 GLY A O 1
ATOM 943 N N . LYS A 1 124 ? 15.461 1.376 10.719 1 98.75 124 LYS A N 1
ATOM 944 C CA . LYS A 1 124 ? 15.141 0.766 9.43 1 98.75 124 LYS A CA 1
ATOM 945 C C . LYS A 1 124 ? 15.398 1.741 8.281 1 98.75 124 LYS A C 1
ATOM 947 O O . LYS A 1 124 ? 15.812 1.336 7.195 1 98.75 124 LYS A O 1
ATOM 952 N N . ILE A 1 125 ? 15.07 3.025 8.477 1 98.75 125 ILE A N 1
ATOM 953 C CA . ILE A 1 125 ? 15.375 4.051 7.48 1 98.75 125 ILE A CA 1
ATOM 954 C C . ILE A 1 125 ? 16.875 4.082 7.203 1 98.75 125 ILE A C 1
ATOM 956 O O . ILE A 1 125 ? 17.297 4.055 6.047 1 98.75 125 ILE A O 1
ATOM 960 N N . ARG A 1 126 ? 17.656 4.105 8.242 1 98.31 126 ARG A N 1
ATOM 961 C CA . ARG A 1 126 ? 19.109 4.16 8.094 1 98.31 126 ARG A CA 1
ATOM 962 C C . ARG A 1 126 ? 19.641 2.904 7.406 1 98.31 126 ARG A C 1
ATOM 964 O O . ARG A 1 126 ? 20.531 2.98 6.57 1 98.31 126 ARG A O 1
ATOM 971 N N . ASP A 1 127 ? 19.109 1.777 7.781 1 98.25 127 ASP A N 1
ATOM 972 C CA . ASP A 1 127 ? 19.484 0.523 7.137 1 98.25 127 ASP A CA 1
ATOM 973 C C . ASP A 1 127 ? 19.234 0.59 5.629 1 98.25 127 ASP A C 1
ATOM 975 O O . ASP A 1 127 ? 20.094 0.187 4.84 1 98.25 127 ASP A O 1
ATOM 979 N N . LEU A 1 128 ? 18.094 1.034 5.246 1 98.69 128 LEU A N 1
ATOM 980 C CA . LEU A 1 128 ? 17.75 1.117 3.832 1 98.69 128 LEU A CA 1
ATOM 981 C C . LEU A 1 128 ? 18.641 2.117 3.111 1 98.69 128 LEU A C 1
ATOM 983 O O . LEU A 1 128 ? 19.141 1.839 2.016 1 98.69 128 LEU A O 1
ATOM 987 N N . LEU A 1 129 ? 18.844 3.275 3.732 1 98.06 129 LEU A N 1
ATOM 988 C CA . LEU A 1 129 ? 19.609 4.324 3.076 1 98.06 129 LEU A CA 1
ATOM 989 C C . LEU A 1 129 ? 21.078 3.939 2.984 1 98.06 129 LEU A C 1
ATOM 991 O O . LEU A 1 129 ? 21.844 4.543 2.221 1 98.06 129 LEU A O 1
ATOM 995 N N . ALA A 1 130 ? 21.547 2.967 3.758 1 97.81 130 ALA A N 1
ATOM 996 C CA . ALA A 1 130 ? 22.922 2.461 3.65 1 97.81 130 ALA A CA 1
ATOM 997 C C . ALA A 1 130 ? 23.141 1.75 2.316 1 97.81 130 ALA A C 1
ATOM 999 O O . ALA A 1 130 ? 24.281 1.555 1.889 1 97.81 130 ALA A O 1
ATOM 1000 N N . ASP A 1 131 ? 22.094 1.237 1.71 1 97.94 131 ASP A N 1
ATOM 1001 C CA . ASP A 1 131 ? 22.156 0.648 0.377 1 97.94 131 ASP A CA 1
ATOM 1002 C C . ASP A 1 131 ? 22.25 1.729 -0.697 1 97.94 131 ASP A C 1
ATOM 1004 O O . ASP A 1 131 ? 21.297 2.479 -0.916 1 97.94 131 ASP A O 1
ATOM 1008 N N . PRO A 1 132 ? 23.344 1.842 -1.402 1 97.44 132 PRO A N 1
ATOM 1009 C CA . PRO A 1 132 ? 23.531 2.93 -2.365 1 97.44 132 PRO A CA 1
ATOM 1010 C C . PRO A 1 132 ? 22.578 2.834 -3.553 1 97.44 132 PRO A C 1
ATOM 1012 O O . PRO A 1 132 ? 22.438 3.791 -4.32 1 97.44 132 PRO A O 1
ATOM 1015 N N . ARG A 1 133 ? 21.953 1.688 -3.77 1 98.44 133 ARG A N 1
ATOM 1016 C CA . ARG A 1 133 ? 21 1.547 -4.859 1 98.44 133 ARG A CA 1
ATOM 1017 C C . ARG A 1 133 ? 19.719 2.322 -4.566 1 98.44 133 ARG A C 1
ATOM 1019 O O . ARG A 1 133 ? 18.938 2.602 -5.477 1 98.44 133 ARG A O 1
ATOM 1026 N N . ILE A 1 134 ? 19.453 2.635 -3.279 1 98.62 134 ILE A N 1
ATOM 1027 C CA . ILE A 1 134 ? 18.219 3.291 -2.869 1 98.62 134 ILE A CA 1
ATOM 1028 C C . ILE A 1 134 ? 18.406 4.809 -2.9 1 98.62 134 ILE A C 1
ATOM 1030 O O . ILE A 1 134 ? 19.25 5.352 -2.186 1 98.62 134 ILE A O 1
ATOM 1034 N N . ALA A 1 135 ? 17.609 5.473 -3.73 1 98.25 135 ALA A N 1
ATOM 1035 C CA . ALA A 1 135 ? 17.641 6.926 -3.881 1 98.25 135 ALA A CA 1
ATOM 1036 C C . ALA A 1 135 ? 16.672 7.594 -2.91 1 98.25 135 ALA A C 1
ATOM 1038 O O . ALA A 1 135 ? 16.938 8.695 -2.424 1 98.25 135 ALA A O 1
ATOM 1039 N N . THR A 1 136 ? 15.586 6.988 -2.656 1 98.56 136 THR A N 1
ATOM 1040 C CA . THR A 1 136 ? 14.555 7.551 -1.792 1 98.56 136 THR A CA 1
ATOM 1041 C C . THR A 1 136 ? 13.711 6.441 -1.158 1 98.56 136 THR A C 1
ATOM 1043 O O . THR A 1 136 ? 13.656 5.328 -1.678 1 98.56 136 THR A O 1
ATOM 1046 N N . ILE A 1 137 ? 13.188 6.711 0.019 1 98.88 137 ILE A N 1
ATOM 1047 C CA . ILE A 1 137 ? 12.273 5.801 0.698 1 98.88 137 ILE A CA 1
ATOM 1048 C C . ILE A 1 137 ? 10.875 6.418 0.745 1 98.88 137 ILE A C 1
ATOM 1050 O O . ILE A 1 137 ? 10.727 7.613 1.009 1 98.88 137 ILE A O 1
ATOM 1054 N N . HIS A 1 138 ? 9.844 5.691 0.419 1 98.94 138 HIS A N 1
ATOM 1055 C CA . HIS A 1 138 ? 8.469 6.059 0.714 1 98.94 138 HIS A CA 1
ATOM 1056 C C . HIS A 1 138 ? 7.926 5.27 1.902 1 98.94 138 HIS A C 1
ATOM 1058 O O . HIS A 1 138 ? 7.93 4.035 1.885 1 98.94 138 HIS A O 1
ATOM 1064 N N . ALA A 1 139 ? 7.531 5.961 2.953 1 98.94 139 ALA A N 1
ATOM 1065 C CA . ALA A 1 139 ? 6.863 5.34 4.094 1 98.94 139 ALA A CA 1
ATOM 1066 C C . ALA A 1 139 ? 5.363 5.203 3.846 1 98.94 139 ALA A C 1
ATOM 1068 O O . ALA A 1 139 ? 4.73 6.117 3.309 1 98.94 139 ALA A O 1
ATOM 1069 N N . HIS A 1 140 ? 4.816 4.086 4.184 1 98.88 140 HIS A N 1
ATOM 1070 C CA . HIS A 1 140 ? 3.389 3.797 4.125 1 98.88 140 HIS A CA 1
ATOM 1071 C C . HIS A 1 140 ? 2.889 3.213 5.441 1 98.88 140 HIS A C 1
ATOM 1073 O O . HIS A 1 140 ? 3.619 2.492 6.121 1 98.88 140 HIS A O 1
ATOM 1079 N N . ASN A 1 141 ? 1.647 3.531 5.844 1 98.69 141 ASN A N 1
ATOM 1080 C CA . ASN A 1 141 ? 1.036 2.773 6.93 1 98.69 141 ASN A CA 1
ATOM 1081 C C . ASN A 1 141 ? 0.856 1.305 6.559 1 98.69 141 ASN A C 1
ATOM 1083 O O . ASN A 1 141 ? 0.175 0.987 5.582 1 98.69 141 ASN A O 1
ATOM 1087 N N . ALA A 1 142 ? 1.377 0.42 7.359 1 98.75 142 ALA A N 1
ATOM 1088 C CA . ALA A 1 142 ? 1.518 -0.979 6.961 1 98.75 142 ALA A CA 1
ATOM 1089 C C . ALA A 1 142 ? 0.154 -1.649 6.824 1 98.75 142 ALA A C 1
ATOM 1091 O O . ALA A 1 142 ? -0.051 -2.475 5.93 1 98.75 142 ALA A O 1
ATOM 1092 N N . ALA A 1 143 ? -0.779 -1.33 7.742 1 98.5 143 ALA A N 1
ATOM 1093 C CA . ALA A 1 143 ? -2.094 -1.963 7.699 1 98.5 143 ALA A CA 1
ATOM 1094 C C . ALA A 1 143 ? -3.002 -1.271 6.684 1 98.5 143 ALA A C 1
ATOM 1096 O O . ALA A 1 143 ? -3.453 -1.895 5.719 1 98.5 143 ALA A O 1
ATOM 1097 N N . HIS A 1 144 ? -3.074 0.046 6.738 1 98.44 144 HIS A N 1
ATOM 1098 C CA . HIS A 1 144 ? -4.062 0.808 5.984 1 98.44 144 HIS A CA 1
ATOM 1099 C C . HIS A 1 144 ? -3.578 1.087 4.566 1 98.44 144 HIS A C 1
ATOM 1101 O O . HIS A 1 144 ? -4.383 1.362 3.674 1 98.44 144 HIS A O 1
ATOM 1107 N N . GLY A 1 145 ? -2.266 1.122 4.414 1 98.44 145 GLY A N 1
ATOM 1108 C CA . GLY A 1 145 ? -1.715 1.155 3.07 1 98.44 145 GLY A CA 1
ATOM 1109 C C . GLY A 1 145 ? -1.379 2.557 2.598 1 98.44 145 GLY A C 1
ATOM 1110 O O . GLY A 1 145 ? -0.655 2.73 1.615 1 98.44 145 GLY A O 1
ATOM 1111 N N . CYS A 1 146 ? -1.77 3.574 3.227 1 98.5 146 CYS A N 1
ATOM 1112 C CA . CYS A 1 146 ? -1.631 4.938 2.729 1 98.5 146 CYS A CA 1
ATOM 1113 C C . CYS A 1 146 ? -0.181 5.402 2.805 1 98.5 146 CYS A C 1
ATOM 1115 O O . CYS A 1 146 ? 0.524 5.094 3.768 1 98.5 146 CYS A O 1
ATOM 1117 N N . PHE A 1 147 ? 0.206 6.16 1.839 1 98.88 147 PHE A N 1
ATOM 1118 C CA . PHE A 1 147 ? 1.473 6.883 1.854 1 98.88 147 PHE A CA 1
ATOM 1119 C C . PHE A 1 147 ? 1.537 7.832 3.045 1 98.88 147 PHE A C 1
ATOM 1121 O O . PHE A 1 147 ? 0.547 8.484 3.377 1 98.88 147 PHE A O 1
ATOM 1128 N N . VAL A 1 148 ? 2.711 7.879 3.639 1 98.81 148 VAL A N 1
ATOM 1129 C CA . VAL A 1 148 ? 2.869 8.773 4.781 1 98.81 148 VAL A CA 1
ATOM 1130 C C . VAL A 1 148 ? 3.791 9.93 4.406 1 98.81 148 VAL A C 1
ATOM 1132 O O . VAL A 1 148 ? 3.396 11.094 4.488 1 98.81 148 VAL A O 1
ATOM 1135 N N . ALA A 1 149 ? 4.996 9.562 3.916 1 98.81 149 ALA A N 1
ATOM 1136 C CA . ALA A 1 149 ? 5.977 10.594 3.594 1 98.81 149 ALA A CA 1
ATOM 1137 C C . ALA A 1 149 ? 7.121 10.023 2.758 1 98.81 149 ALA A C 1
ATOM 1139 O O . ALA A 1 149 ? 7.391 8.82 2.799 1 98.81 149 ALA A O 1
ATOM 1140 N N . ARG A 1 150 ? 7.691 10.914 2.059 1 98.38 150 ARG A N 1
ATOM 1141 C CA . ARG A 1 150 ? 8.945 10.625 1.374 1 98.38 150 ARG A CA 1
ATOM 1142 C C . ARG A 1 150 ? 10.141 10.898 2.281 1 98.38 150 ARG A C 1
ATOM 1144 O O . ARG A 1 150 ? 10.148 11.883 3.023 1 98.38 150 ARG A O 1
ATOM 1151 N N . ILE A 1 151 ? 11.133 10.047 2.244 1 98.69 151 ILE A N 1
ATOM 1152 C CA . ILE A 1 151 ? 12.352 10.141 3.041 1 98.69 151 ILE A CA 1
ATOM 1153 C C . ILE A 1 151 ? 13.57 10.156 2.119 1 98.69 151 ILE A C 1
ATOM 1155 O O . ILE A 1 151 ? 13.773 9.227 1.328 1 98.69 151 ILE A O 1
ATOM 1159 N N . ASP A 1 152 ? 14.375 11.172 2.254 1 97.88 152 ASP A N 1
ATOM 1160 C CA . ASP A 1 152 ? 15.562 11.32 1.423 1 97.88 152 ASP A CA 1
ATOM 1161 C C . ASP A 1 152 ? 16.812 11.453 2.281 1 97.88 152 ASP A C 1
ATOM 1163 O O . ASP A 1 152 ? 16.734 11.797 3.463 1 97.88 152 ASP A O 1
ATOM 1167 N N . ARG A 1 153 ? 17.953 11.078 1.627 1 96.44 153 ARG A N 1
ATOM 1168 C CA . ARG A 1 153 ? 19.219 11.422 2.27 1 96.44 153 ARG A CA 1
ATOM 1169 C C . ARG A 1 153 ? 19.344 12.93 2.457 1 96.44 153 ARG A C 1
ATOM 1171 O O . ARG A 1 153 ? 18.953 13.703 1.583 1 96.44 153 ARG A O 1
ATOM 1178 N N . ASP A 1 154 ? 19.781 13.258 3.691 1 91.69 154 ASP A N 1
ATOM 1179 C CA . ASP A 1 154 ? 20.062 14.68 3.908 1 91.69 154 ASP A CA 1
ATOM 1180 C C . ASP A 1 154 ? 21.469 15.047 3.428 1 91.69 154 ASP A C 1
ATOM 1182 O O . ASP A 1 154 ? 22.438 14.945 4.188 1 91.69 154 ASP A O 1
ATOM 1186 N N . ASP A 1 155 ? 21.734 15.328 2.293 1 74.69 155 ASP A N 1
ATOM 1187 C CA . ASP A 1 155 ? 23.047 15.656 1.753 1 74.69 155 ASP A CA 1
ATOM 1188 C C . ASP A 1 155 ? 23.547 17.016 2.268 1 74.69 155 ASP A C 1
ATOM 1190 O O . ASP A 1 155 ? 24.688 17.391 2.023 1 74.69 155 ASP A O 1
ATOM 1194 N N . THR A 1 156 ? 22.828 17.844 2.779 1 64.5 156 THR A N 1
ATOM 1195 C CA . THR A 1 156 ? 23.312 19.156 3.223 1 64.5 156 THR A CA 1
ATOM 1196 C C . THR A 1 156 ? 24.328 19 4.352 1 64.5 156 THR A C 1
ATOM 1198 O O . THR A 1 156 ? 25.094 19.922 4.621 1 64.5 156 THR A O 1
ATOM 1201 N N . GLY A 1 157 ? 24.453 17.922 5.141 1 48.22 157 GLY A N 1
ATOM 1202 C CA .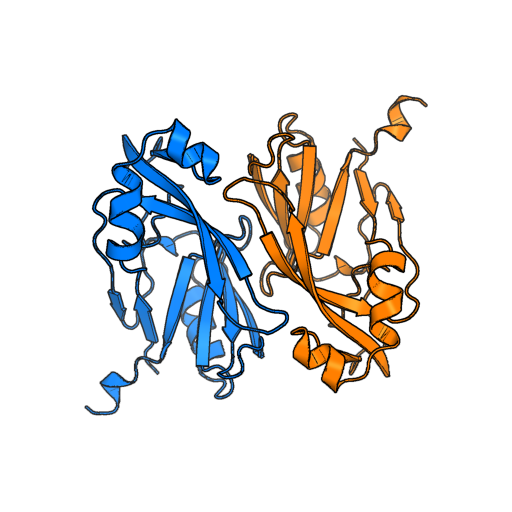 GLY A 1 157 ? 25.453 17.844 6.199 1 48.22 157 GLY A CA 1
ATOM 1203 C C . GLY A 1 157 ? 26.859 17.688 5.676 1 48.22 157 GLY A C 1
ATOM 1204 O O . GLY A 1 157 ? 27.828 17.922 6.406 1 48.22 157 GLY A O 1
ATOM 1205 N N . ASP A 1 158 ? 27.188 16.859 4.613 1 41.44 158 ASP A N 1
ATOM 1206 C CA . ASP A 1 158 ? 28.594 16.703 4.246 1 41.44 158 ASP A CA 1
ATOM 1207 C C . ASP A 1 158 ? 29.172 18.031 3.748 1 41.44 158 ASP A C 1
ATOM 1209 O O . ASP A 1 158 ? 30.359 18.094 3.408 1 41.44 158 ASP A O 1
ATOM 1213 N N . ALA A 1 159 ? 28.484 18.875 3.279 1 38.28 159 ALA A N 1
ATOM 1214 C CA . ALA A 1 159 ? 29.219 20.109 2.986 1 38.28 159 ALA A CA 1
ATOM 1215 C C . ALA A 1 159 ? 29.562 20.859 4.266 1 38.28 159 ALA A C 1
ATOM 1217 O O . ALA A 1 159 ? 30.047 21.984 4.215 1 38.28 159 ALA A O 1
ATOM 1218 N N . ALA A 1 160 ? 29.234 20.312 5.441 1 30.02 160 ALA A N 1
ATOM 1219 C CA . ALA A 1 160 ? 29.781 21.094 6.543 1 30.02 160 ALA A CA 1
ATOM 1220 C C . ALA A 1 160 ? 31.281 20.844 6.707 1 30.02 160 ALA A C 1
ATOM 1222 O O . ALA A 1 160 ? 31.734 19.703 6.656 1 30.02 160 ALA A O 1
ATOM 1223 N N . MET B 1 1 ? -17.797 -18.484 10.328 1 85.25 1 MET B N 1
ATOM 1224 C CA . MET B 1 1 ? -17.906 -17.891 8.992 1 85.25 1 MET B CA 1
ATOM 1225 C C . MET B 1 1 ? -16.703 -18.281 8.133 1 85.25 1 MET B C 1
ATOM 1227 O O . MET B 1 1 ? -15.562 -18.203 8.578 1 85.25 1 MET B O 1
ATOM 1231 N N . ALA B 1 2 ? -16.984 -18.922 6.969 1 93.31 2 ALA B N 1
ATOM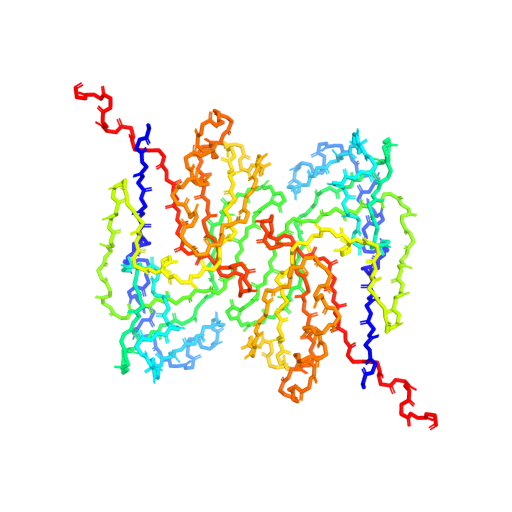 1232 C CA . ALA B 1 2 ? -15.922 -19.359 6.074 1 93.31 2 ALA B CA 1
ATOM 1233 C C . ALA B 1 2 ? -15.562 -18.266 5.074 1 93.31 2 ALA B C 1
ATOM 1235 O O . ALA B 1 2 ? -16.359 -17.359 4.828 1 93.31 2 ALA B O 1
ATOM 1236 N N . TYR B 1 3 ? -14.273 -18.281 4.66 1 98.06 3 TYR B N 1
ATOM 1237 C CA . TYR B 1 3 ? -13.867 -17.312 3.643 1 98.06 3 TYR B CA 1
ATOM 1238 C C . TYR B 1 3 ? -13.219 -18.016 2.455 1 98.06 3 TYR B C 1
ATOM 1240 O O . TYR B 1 3 ? -12.875 -19.203 2.541 1 98.06 3 TYR B O 1
ATOM 1248 N N . ARG B 1 4 ? -13.219 -17.328 1.403 1 98.12 4 ARG B N 1
ATOM 1249 C CA . ARG B 1 4 ? -12.68 -17.797 0.132 1 98.12 4 ARG B CA 1
ATOM 1250 C C . ARG B 1 4 ? -11.625 -16.844 -0.405 1 98.12 4 ARG B C 1
ATOM 1252 O O . ARG B 1 4 ? -11.797 -15.625 -0.354 1 98.12 4 ARG B O 1
ATOM 1259 N N . ILE B 1 5 ? -10.445 -17.406 -0.793 1 98.69 5 ILE B N 1
ATOM 1260 C CA . ILE B 1 5 ? -9.352 -16.656 -1.398 1 98.69 5 ILE B CA 1
ATOM 1261 C C . ILE B 1 5 ? -9.07 -17.203 -2.799 1 98.69 5 ILE B C 1
ATOM 1263 O O . ILE B 1 5 ? -8.797 -18.391 -2.967 1 98.69 5 ILE B O 1
ATOM 1267 N N . GLU B 1 6 ? -9.07 -16.328 -3.799 1 97.44 6 GLU B N 1
ATOM 1268 C CA . GLU B 1 6 ? -8.898 -16.766 -5.18 1 97.44 6 GLU B CA 1
ATOM 1269 C C . GLU B 1 6 ? -7.812 -15.969 -5.887 1 97.44 6 GLU B C 1
ATOM 1271 O O . GLU B 1 6 ? -7.691 -14.766 -5.684 1 97.44 6 GLU B O 1
ATOM 1276 N N . GLY B 1 7 ? -7.043 -16.703 -6.609 1 98.62 7 GLY B N 1
ATOM 1277 C CA . GLY B 1 7 ? -6.078 -16.047 -7.473 1 98.62 7 GLY B CA 1
ATOM 1278 C C . GLY B 1 7 ? -6.727 -15.266 -8.602 1 98.62 7 GLY B C 1
ATOM 1279 O O . GLY B 1 7 ? -7.926 -15.414 -8.859 1 98.62 7 GLY B O 1
ATOM 1280 N N . LEU B 1 8 ? -5.957 -14.406 -9.25 1 98.69 8 LEU B N 1
ATOM 1281 C CA . LEU B 1 8 ? -6.414 -13.672 -10.422 1 98.69 8 LEU B CA 1
ATOM 1282 C C . LEU B 1 8 ? -6.562 -14.594 -11.625 1 98.69 8 LEU B C 1
ATOM 1284 O O . LEU B 1 8 ? -5.875 -15.617 -11.719 1 98.69 8 LEU B O 1
ATOM 1288 N N . PRO B 1 9 ? -7.473 -14.266 -12.516 1 98.25 9 PRO B N 1
ATOM 1289 C CA . PRO B 1 9 ? -7.637 -15.102 -13.711 1 98.25 9 PRO B CA 1
ATOM 1290 C C . PRO B 1 9 ? -6.453 -14.992 -14.672 1 98.25 9 PRO B C 1
ATOM 1292 O O . PRO B 1 9 ? -6.195 -13.914 -15.219 1 98.25 9 PRO B O 1
ATOM 1295 N N . TYR B 1 10 ? -5.828 -16.062 -14.945 1 98.31 10 TYR B N 1
ATOM 1296 C CA . TYR B 1 10 ? -4.617 -16.094 -15.766 1 98.31 10 TYR B CA 1
ATOM 1297 C C . TYR B 1 10 ? -4.883 -15.508 -17.141 1 98.31 10 TYR B C 1
ATOM 1299 O O . TYR B 1 10 ? -4.004 -14.875 -17.734 1 98.31 10 TYR B O 1
ATOM 1307 N N . GLN B 1 11 ? -6.082 -15.695 -17.688 1 98.12 11 GLN B N 1
ATOM 1308 C CA . GLN B 1 11 ? -6.41 -15.305 -19.062 1 98.12 11 GLN B CA 1
ATOM 1309 C C . GLN B 1 11 ? -6.223 -13.805 -19.266 1 98.12 11 GLN B C 1
ATOM 1311 O O . GLN B 1 11 ? -5.879 -13.367 -20.359 1 98.12 11 GLN B O 1
ATOM 1316 N N . ALA B 1 12 ? -6.359 -13.086 -18.203 1 97.75 12 ALA B N 1
ATOM 1317 C CA . ALA B 1 12 ? -6.18 -11.641 -18.281 1 97.75 12 ALA B CA 1
ATOM 1318 C C . ALA B 1 12 ? -4.723 -11.281 -18.562 1 97.75 12 ALA B C 1
ATOM 1320 O O . ALA B 1 12 ? -4.418 -10.156 -18.969 1 97.75 12 ALA B O 1
ATOM 1321 N N . PHE B 1 13 ? -3.801 -12.227 -18.359 1 98.56 13 PHE B N 1
ATOM 1322 C CA . PHE B 1 13 ? -2.377 -11.922 -18.422 1 98.56 13 PHE B CA 1
ATOM 1323 C C . PHE B 1 13 ? -1.688 -12.75 -19.5 1 98.56 13 PHE B C 1
ATOM 1325 O O . PHE B 1 13 ? -0.537 -12.492 -19.844 1 98.56 13 PHE B O 1
ATOM 1332 N N . ALA B 1 14 ? -2.311 -13.758 -20.016 1 98.25 14 ALA B N 1
ATOM 1333 C CA . ALA B 1 14 ? -1.707 -14.766 -20.891 1 98.25 14 ALA B CA 1
ATOM 1334 C C . ALA B 1 14 ? -1.01 -14.102 -22.062 1 98.25 14 ALA B C 1
ATOM 1336 O O . ALA B 1 14 ? 0.094 -14.508 -22.453 1 98.25 14 ALA B O 1
ATOM 1337 N N . GLY B 1 15 ? -1.608 -13.078 -22.641 1 98.38 15 GLY B N 1
ATOM 1338 C CA . GLY B 1 15 ? -1.074 -12.422 -23.828 1 98.38 15 GLY B CA 1
ATOM 1339 C C . GLY B 1 15 ? 0.224 -11.68 -23.562 1 98.38 15 GLY B C 1
ATOM 1340 O O . GLY B 1 15 ? 0.976 -11.391 -24.5 1 98.38 15 GLY B O 1
ATOM 1341 N N . LEU B 1 16 ? 0.479 -11.328 -22.344 1 98.69 16 LEU B N 1
ATOM 1342 C CA . LEU B 1 16 ? 1.682 -10.578 -22 1 98.69 16 LEU B CA 1
ATOM 1343 C C . LEU B 1 16 ? 2.934 -11.398 -22.281 1 98.69 16 LEU B C 1
ATOM 1345 O O . LEU B 1 16 ? 3.982 -10.844 -22.625 1 98.69 16 LEU B O 1
ATOM 1349 N N . PHE B 1 17 ? 2.871 -12.688 -22.172 1 98.5 17 PHE B N 1
ATOM 1350 C CA . PHE B 1 17 ? 4.023 -13.57 -22.297 1 98.5 17 PHE B CA 1
ATOM 1351 C C . PHE B 1 17 ? 4.426 -13.719 -23.766 1 98.5 17 PHE B C 1
ATOM 1353 O O . PHE B 1 17 ? 5.508 -14.219 -24.078 1 98.5 17 PHE B O 1
ATOM 1360 N N . ASP B 1 18 ? 3.588 -13.266 -24.688 1 98.31 18 ASP B N 1
ATOM 1361 C CA . ASP B 1 18 ? 3.9 -13.297 -26.109 1 98.31 18 ASP B CA 1
ATOM 1362 C C . ASP B 1 18 ? 4.621 -12.016 -26.531 1 98.31 18 ASP B C 1
ATOM 1364 O O . ASP B 1 18 ? 5.125 -11.938 -27.656 1 98.31 18 ASP B O 1
ATOM 1368 N N . LEU B 1 19 ? 4.68 -11.047 -25.719 1 98.5 19 LEU B N 1
ATOM 1369 C CA . LEU B 1 19 ? 5.289 -9.766 -26.062 1 98.5 19 LEU B CA 1
ATOM 1370 C C . LEU B 1 19 ? 6.809 -9.836 -25.922 1 98.5 19 LEU B C 1
ATOM 1372 O O . LEU B 1 19 ? 7.328 -10.617 -25.125 1 98.5 19 LEU B O 1
ATOM 1376 N N . SER B 1 20 ? 7.457 -8.977 -26.672 1 98.62 20 SER B N 1
ATOM 1377 C CA . SER B 1 20 ? 8.898 -8.828 -26.516 1 98.62 20 SER B CA 1
ATOM 1378 C C . SER B 1 20 ? 9.234 -8.078 -25.234 1 98.62 20 SER B C 1
ATOM 1380 O O . SER B 1 20 ? 8.375 -7.398 -24.656 1 98.62 20 SER B O 1
ATOM 1382 N N . ASP B 1 21 ? 10.492 -8.242 -24.781 1 98 21 ASP B N 1
ATOM 1383 C CA . ASP B 1 21 ? 10.93 -7.488 -23.609 1 98 21 ASP B CA 1
ATOM 1384 C C . ASP B 1 21 ? 10.773 -5.984 -23.844 1 98 21 ASP B C 1
ATOM 1386 O O . ASP B 1 21 ? 10.391 -5.254 -22.922 1 98 21 ASP B O 1
ATOM 1390 N N . GLU B 1 22 ? 11.055 -5.566 -25.016 1 97.88 22 GLU B N 1
ATOM 1391 C CA . GLU B 1 22 ? 10.93 -4.156 -25.359 1 97.88 22 GLU B CA 1
ATOM 1392 C C . GLU B 1 22 ? 9.469 -3.699 -25.281 1 97.88 22 GLU B C 1
ATOM 1394 O O . GLU B 1 22 ? 9.18 -2.623 -24.75 1 97.88 22 GLU B O 1
ATOM 1399 N N . ASP B 1 23 ? 8.633 -4.488 -25.812 1 98.31 23 ASP B N 1
ATOM 1400 C CA . ASP B 1 23 ? 7.211 -4.168 -25.766 1 98.31 23 ASP B CA 1
ATOM 1401 C C . ASP B 1 23 ? 6.711 -4.094 -24.328 1 98.31 23 ASP B C 1
ATOM 1403 O O . ASP B 1 23 ? 5.922 -3.211 -23.984 1 98.31 23 ASP B O 1
ATOM 1407 N N . LEU B 1 24 ? 7.156 -5.051 -23.531 1 98.5 24 LEU B N 1
ATOM 1408 C CA . LEU B 1 24 ? 6.801 -5.035 -22.125 1 98.5 24 LEU B CA 1
ATOM 1409 C C . LEU B 1 24 ? 7.301 -3.764 -21.438 1 98.5 24 LEU B C 1
ATOM 1411 O O . LEU B 1 24 ? 6.543 -3.094 -20.734 1 98.5 24 LEU B O 1
ATOM 1415 N N . GLU B 1 25 ? 8.492 -3.416 -21.625 1 96.69 25 GLU B N 1
ATOM 1416 C CA . GLU B 1 25 ? 9.094 -2.23 -21.016 1 96.69 25 GLU B CA 1
ATOM 1417 C C . GLU B 1 25 ? 8.344 -0.965 -21.438 1 96.69 25 GLU B C 1
ATOM 1419 O O . GLU B 1 25 ? 8.164 -0.051 -20.625 1 96.69 25 GLU B O 1
ATOM 1424 N N . ASN B 1 26 ? 7.93 -0.905 -22.719 1 97.06 26 ASN B N 1
ATOM 1425 C CA . ASN B 1 26 ? 7.18 0.24 -23.219 1 97.06 26 ASN B CA 1
ATOM 1426 C C . ASN B 1 26 ? 5.836 0.388 -22.516 1 97.06 26 ASN B C 1
ATOM 1428 O O . ASN B 1 26 ? 5.246 1.47 -22.516 1 97.06 26 ASN B O 1
ATOM 1432 N N . ARG B 1 27 ? 5.426 -0.686 -21.938 1 97.06 27 ARG B N 1
ATOM 1433 C CA . ARG B 1 27 ? 4.156 -0.684 -21.219 1 97.06 27 ARG B CA 1
ATOM 1434 C C . ARG B 1 27 ? 4.387 -0.604 -19.703 1 97.06 27 ARG B C 1
ATOM 1436 O O . ARG B 1 27 ? 3.451 -0.766 -18.922 1 97.06 27 ARG B O 1
ATOM 1443 N N . GLY B 1 28 ? 5.633 -0.408 -19.328 1 97.12 28 GLY B N 1
ATOM 1444 C CA . GLY B 1 28 ? 5.965 -0.3 -17.906 1 97.12 28 GLY B CA 1
ATOM 1445 C C . GLY B 1 28 ? 6.012 -1.642 -17.203 1 97.12 28 GLY B C 1
ATOM 1446 O O . GLY B 1 28 ? 5.797 -1.718 -15.992 1 97.12 28 GLY B O 1
ATOM 1447 N N . MET B 1 29 ? 6.156 -2.727 -17.938 1 98.69 29 MET B N 1
ATOM 1448 C CA . MET B 1 29 ? 6.211 -4.078 -17.391 1 98.69 29 MET B CA 1
ATOM 1449 C C . MET B 1 29 ? 7.609 -4.672 -17.562 1 98.69 29 MET B C 1
ATOM 1451 O O . MET B 1 29 ? 8.438 -4.129 -18.281 1 98.69 29 MET B O 1
ATOM 1455 N N . LYS B 1 30 ? 7.836 -5.766 -16.812 1 98.69 30 LYS B N 1
ATOM 1456 C CA . LYS B 1 30 ? 9.156 -6.383 -16.875 1 98.69 30 LYS B CA 1
ATOM 1457 C C . LYS B 1 30 ? 9.055 -7.906 -16.812 1 98.69 30 LYS B C 1
ATOM 1459 O O . LYS B 1 30 ? 8.344 -8.453 -15.969 1 98.69 30 LYS B O 1
ATOM 1464 N N . ARG B 1 31 ? 9.688 -8.539 -17.781 1 98.75 31 ARG B N 1
ATOM 1465 C CA . ARG B 1 31 ? 9.883 -9.984 -17.688 1 98.75 31 ARG B CA 1
ATOM 1466 C C . ARG B 1 31 ? 10.961 -10.32 -16.672 1 98.75 31 ARG B C 1
ATOM 1468 O O . ARG B 1 31 ? 12.008 -9.672 -16.625 1 98.75 31 ARG B O 1
ATOM 1475 N N . VAL B 1 32 ? 10.656 -11.297 -15.828 1 98.38 32 VAL B N 1
ATOM 1476 C CA . VAL B 1 32 ? 11.578 -11.688 -14.773 1 98.38 32 VAL B CA 1
ATOM 1477 C C . VAL B 1 32 ? 11.703 -13.203 -14.727 1 98.38 32 VAL B C 1
ATOM 1479 O O . VAL B 1 32 ? 10.742 -13.922 -15.031 1 98.38 32 VAL B O 1
ATOM 1482 N N . VAL B 1 33 ? 12.883 -13.68 -14.414 1 98.5 33 VAL B N 1
ATOM 1483 C CA . VAL B 1 33 ? 13.094 -15.086 -14.094 1 98.5 33 VAL B CA 1
ATOM 1484 C C . VAL B 1 33 ? 13.359 -15.234 -12.594 1 98.5 33 VAL B C 1
ATOM 1486 O O . VAL B 1 33 ? 14.25 -14.586 -12.047 1 98.5 33 VAL B O 1
ATOM 1489 N N . ALA B 1 34 ? 12.562 -16.031 -11.969 1 98.56 34 ALA B N 1
ATOM 1490 C CA . ALA B 1 34 ? 12.75 -16.25 -10.539 1 98.56 34 ALA B CA 1
ATOM 1491 C C . ALA B 1 34 ? 14.141 -16.797 -10.234 1 98.56 34 ALA B C 1
ATOM 1493 O O . ALA B 1 34 ? 14.586 -17.766 -10.852 1 98.56 34 ALA B O 1
ATOM 1494 N N . THR B 1 35 ? 14.812 -16.172 -9.305 1 97.94 35 THR B N 1
ATOM 1495 C CA . THR B 1 35 ? 16.172 -16.562 -8.969 1 97.94 35 THR B CA 1
ATOM 1496 C C . THR B 1 35 ? 16.188 -17.469 -7.73 1 97.94 35 THR B C 1
ATOM 1498 O O . THR B 1 35 ? 17.25 -17.922 -7.301 1 97.94 35 THR B O 1
ATOM 1501 N N . SER B 1 36 ? 15.039 -17.641 -7.098 1 97.69 36 SER B N 1
ATOM 1502 C CA . SER B 1 36 ? 14.859 -18.484 -5.914 1 97.69 36 SER B CA 1
ATOM 1503 C C . SER B 1 36 ? 13.445 -19.047 -5.848 1 97.69 36 SER B C 1
ATOM 1505 O O . SER B 1 36 ? 12.578 -18.641 -6.621 1 97.69 36 SER B O 1
ATOM 1507 N N . ASP B 1 37 ? 13.289 -20.031 -4.961 1 96.75 37 ASP B N 1
ATOM 1508 C CA . ASP B 1 37 ? 11.977 -20.656 -4.805 1 96.75 37 ASP B CA 1
ATOM 1509 C C . ASP B 1 37 ? 11.062 -19.797 -3.939 1 96.75 37 ASP B C 1
ATOM 1511 O O . ASP B 1 37 ? 9.922 -20.172 -3.67 1 96.75 37 ASP B O 1
ATOM 1515 N N . ARG B 1 38 ? 11.594 -18.688 -3.455 1 94.44 38 ARG B N 1
ATOM 1516 C CA . ARG B 1 38 ? 10.836 -17.734 -2.645 1 94.44 38 ARG B CA 1
ATOM 1517 C C . ARG B 1 38 ? 11.055 -16.312 -3.123 1 94.44 38 ARG B C 1
ATOM 1519 O O . ARG B 1 38 ? 12.078 -16 -3.738 1 94.44 38 ARG B O 1
ATOM 1526 N N . GLY B 1 39 ? 10.07 -15.516 -2.863 1 95.88 39 GLY B N 1
ATOM 1527 C CA . GLY B 1 39 ? 10.266 -14.102 -3.17 1 95.88 39 GLY B CA 1
ATOM 1528 C C . GLY B 1 39 ? 9.641 -13.688 -4.488 1 95.88 39 GLY B C 1
ATOM 1529 O O . GLY B 1 39 ? 9.688 -12.516 -4.863 1 95.88 39 GLY B O 1
ATOM 1530 N N . PHE B 1 40 ? 9.023 -14.586 -5.195 1 97.94 40 PHE B N 1
ATOM 1531 C CA . PHE B 1 40 ? 8.367 -14.328 -6.469 1 97.94 40 PHE B CA 1
ATOM 1532 C C . PHE B 1 40 ? 6.922 -14.797 -6.441 1 97.94 40 PHE B C 1
ATOM 1534 O O . PHE B 1 40 ? 6.551 -15.711 -7.18 1 97.94 40 PHE B O 1
ATOM 1541 N N . PRO B 1 41 ? 6.152 -14.156 -5.59 1 98.5 41 PRO B N 1
ATOM 1542 C CA . PRO B 1 41 ? 4.773 -14.602 -5.371 1 98.5 41 PRO B CA 1
ATOM 1543 C C . PRO B 1 41 ? 3.871 -14.344 -6.57 1 98.5 41 PRO B C 1
ATOM 1545 O O . PRO B 1 41 ? 3.629 -13.188 -6.926 1 98.5 41 PRO B O 1
ATOM 1548 N N . CYS B 1 42 ? 3.357 -15.375 -7.102 1 98.81 42 CYS B N 1
ATOM 1549 C CA . CYS B 1 42 ? 2.436 -15.289 -8.227 1 98.81 42 CYS B CA 1
ATOM 1550 C C . CYS B 1 42 ? 1.016 -15.008 -7.754 1 98.81 42 CYS B C 1
ATOM 1552 O O . CYS B 1 42 ? 0.522 -15.664 -6.836 1 98.81 42 CYS B O 1
ATOM 1554 N N . ARG B 1 43 ? 0.315 -14.086 -8.406 1 98.81 43 ARG B N 1
ATOM 1555 C CA . ARG B 1 43 ? -1.013 -13.68 -7.953 1 98.81 43 ARG B CA 1
ATOM 1556 C C . ARG B 1 43 ? -2.094 -14.539 -8.594 1 98.81 43 ARG B C 1
ATOM 1558 O O . ARG B 1 43 ? -3.27 -14.438 -8.234 1 98.81 43 ARG B O 1
ATOM 1565 N N . VAL B 1 44 ? -1.727 -15.406 -9.492 1 98.88 44 VAL B N 1
ATOM 1566 C CA . VAL B 1 44 ? -2.668 -16.344 -10.086 1 98.88 44 VAL B CA 1
ATOM 1567 C C . VAL B 1 44 ? -2.664 -17.656 -9.289 1 98.88 44 VAL B C 1
ATOM 1569 O O . VAL B 1 44 ? -3.715 -18.125 -8.844 1 98.88 44 VAL B O 1
ATOM 1572 N N . SER B 1 45 ? -1.534 -18.266 -9.031 1 98.75 45 SER B N 1
ATOM 1573 C CA . SER B 1 45 ? -1.42 -19.547 -8.344 1 98.75 45 SER B CA 1
ATOM 1574 C C . SER B 1 45 ? -1.444 -19.359 -6.828 1 98.75 45 SER B C 1
ATOM 1576 O O . SER B 1 45 ? -1.604 -20.328 -6.082 1 98.75 45 SER B O 1
ATOM 1578 N N . LEU B 1 46 ? -1.223 -18.141 -6.336 1 98.75 46 LEU B N 1
ATOM 1579 C CA . LEU B 1 46 ? -1.121 -17.797 -4.918 1 98.75 46 LEU B CA 1
ATOM 1580 C C . LEU B 1 46 ? -0.058 -18.656 -4.23 1 98.75 46 LEU B C 1
ATOM 1582 O O . LEU B 1 46 ? -0.263 -19.125 -3.109 1 98.75 46 LEU B O 1
ATOM 1586 N N . ALA B 1 47 ? 0.996 -18.828 -4.902 1 98.5 47 ALA B N 1
ATOM 1587 C CA . ALA B 1 47 ? 2.227 -19.469 -4.449 1 98.5 47 ALA B CA 1
ATOM 1588 C C . ALA B 1 47 ? 3.453 -18.797 -5.062 1 98.5 47 ALA B C 1
ATOM 1590 O O . ALA B 1 47 ? 3.346 -18.109 -6.078 1 98.5 47 ALA B O 1
ATOM 1591 N N . ASP B 1 48 ? 4.578 -18.969 -4.379 1 98.38 48 ASP B N 1
ATOM 1592 C CA . ASP B 1 48 ? 5.812 -18.484 -4.992 1 98.38 48 ASP B CA 1
ATOM 1593 C C . ASP B 1 48 ? 6.16 -19.297 -6.238 1 98.38 48 ASP B C 1
ATOM 1595 O O . ASP B 1 48 ? 5.992 -20.516 -6.258 1 98.38 48 ASP B O 1
ATOM 1599 N N . ALA B 1 49 ? 6.578 -18.547 -7.234 1 98.25 49 ALA B N 1
ATOM 1600 C CA . ALA B 1 49 ? 7.176 -19.234 -8.383 1 98.25 49 ALA B CA 1
ATOM 1601 C C . ALA B 1 49 ? 8.445 -19.969 -7.98 1 98.25 49 ALA B C 1
ATOM 1603 O O . ALA B 1 49 ? 9.031 -19.688 -6.934 1 98.25 49 ALA B O 1
ATOM 1604 N N . LYS B 1 50 ? 8.805 -20.922 -8.773 1 97.69 50 LYS B N 1
ATOM 1605 C CA . LYS B 1 50 ? 10.039 -21.672 -8.539 1 97.69 50 LYS B CA 1
ATOM 1606 C C . LYS B 1 50 ? 11.211 -21.047 -9.273 1 97.69 50 LYS B C 1
ATOM 1608 O O . LYS B 1 50 ? 11.031 -20.375 -10.297 1 97.69 50 LYS B O 1
ATOM 1613 N N . ALA B 1 51 ? 12.383 -21.328 -8.695 1 98.44 51 ALA B N 1
ATOM 1614 C CA . ALA B 1 51 ? 13.594 -20.875 -9.375 1 98.44 51 ALA B CA 1
ATOM 1615 C C . ALA B 1 51 ? 13.578 -21.297 -10.844 1 98.44 51 ALA B C 1
ATOM 1617 O O . ALA B 1 51 ? 13.266 -22.438 -11.172 1 98.44 51 ALA B O 1
ATOM 1618 N N . GLY B 1 52 ? 13.805 -20.297 -11.703 1 98.44 52 GLY B N 1
ATOM 1619 C CA . GLY B 1 52 ? 13.844 -20.578 -13.133 1 98.44 52 GLY B CA 1
ATOM 1620 C C . GLY B 1 52 ? 12.547 -20.25 -13.844 1 98.44 52 GLY B C 1
ATOM 1621 O O . GLY B 1 52 ? 12.516 -20.141 -15.07 1 98.44 52 GLY B O 1
ATOM 1622 N N . ASP B 1 53 ? 11.445 -20.125 -13.078 1 98.56 53 ASP B N 1
ATOM 1623 C CA . ASP B 1 53 ? 10.156 -19.812 -13.672 1 98.56 53 ASP B CA 1
ATOM 1624 C C . ASP B 1 53 ? 10.164 -18.406 -14.289 1 98.56 53 ASP B C 1
ATOM 1626 O O . ASP B 1 53 ? 10.773 -17.484 -13.742 1 98.56 53 ASP B O 1
ATOM 1630 N N . GLU B 1 54 ? 9.531 -18.266 -15.391 1 98.75 54 GLU B N 1
ATOM 1631 C CA . GLU B 1 54 ? 9.312 -16.984 -16.031 1 98.75 54 GLU B CA 1
ATOM 1632 C C . GLU B 1 54 ? 8.094 -16.266 -15.453 1 98.75 54 GLU B C 1
ATOM 1634 O O . GLU B 1 54 ? 7.027 -16.875 -15.312 1 98.75 54 GLU B O 1
ATOM 1639 N N . LEU B 1 55 ? 8.25 -15.008 -15.141 1 98.88 55 LEU B N 1
ATOM 1640 C CA . LEU B 1 55 ? 7.164 -14.188 -14.625 1 98.88 55 LEU B CA 1
ATOM 1641 C C . LEU B 1 55 ? 7.102 -12.844 -1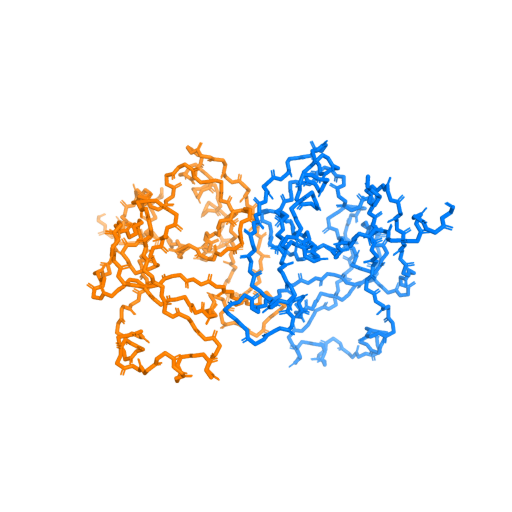5.359 1 98.88 55 LEU B C 1
ATOM 1643 O O . LEU B 1 55 ? 8.07 -12.445 -16 1 98.88 55 LEU B O 1
ATOM 1647 N N . ILE B 1 56 ? 6 -12.227 -15.305 1 98.94 56 ILE B N 1
ATOM 1648 C CA . ILE B 1 56 ? 5.859 -10.82 -15.672 1 98.94 56 ILE B CA 1
ATOM 1649 C C . ILE B 1 56 ? 5.555 -9.984 -14.43 1 98.94 56 ILE B C 1
ATOM 1651 O O . ILE B 1 56 ? 4.676 -10.336 -13.641 1 98.94 56 ILE B O 1
ATOM 1655 N N . LEU B 1 57 ? 6.402 -9.062 -14.133 1 98.94 57 LEU B N 1
ATOM 1656 C CA . LEU B 1 57 ? 6.156 -8.008 -13.164 1 98.94 57 LEU B CA 1
ATOM 1657 C C . LEU B 1 57 ? 5.406 -6.844 -13.805 1 98.94 57 LEU B C 1
ATOM 1659 O O . LEU B 1 57 ? 5.875 -6.262 -14.781 1 98.94 57 LEU B O 1
ATOM 1663 N N . LEU B 1 58 ? 4.211 -6.488 -13.289 1 98.88 58 LEU B N 1
ATOM 1664 C CA . LEU B 1 58 ? 3.359 -5.492 -13.93 1 98.88 58 LEU B CA 1
ATOM 1665 C C . LEU B 1 58 ? 2.619 -4.66 -12.891 1 98.88 58 LEU B C 1
ATOM 1667 O O . LEU B 1 58 ? 2.562 -5.035 -11.719 1 98.88 58 LEU B O 1
ATOM 1671 N N . ASN B 1 59 ? 2.197 -3.486 -13.281 1 98.69 59 ASN B N 1
ATOM 1672 C CA . ASN B 1 59 ? 1.338 -2.652 -12.453 1 98.69 59 ASN B CA 1
ATOM 1673 C C . ASN B 1 59 ? -0.122 -3.09 -12.539 1 98.69 59 ASN B C 1
ATOM 1675 O O . ASN B 1 59 ? -0.686 -3.174 -13.625 1 98.69 59 ASN B O 1
ATOM 1679 N N . HIS B 1 60 ? -0.745 -3.428 -11.461 1 98.56 60 HIS B N 1
ATOM 1680 C CA . HIS B 1 60 ? -2.082 -4.008 -11.414 1 98.56 60 HIS B CA 1
ATOM 1681 C C . HIS B 1 60 ? -3.027 -3.158 -10.578 1 98.56 60 HIS B C 1
ATOM 1683 O O . HIS B 1 60 ? -2.717 -2.826 -9.43 1 98.56 60 HIS B O 1
ATOM 1689 N N . ILE B 1 61 ? -4.184 -2.771 -11.18 1 98.44 61 ILE B N 1
ATOM 1690 C CA . ILE B 1 61 ? -5.234 -2.121 -10.398 1 98.44 61 ILE B CA 1
ATOM 1691 C C . ILE B 1 61 ? -5.965 -3.16 -9.555 1 98.44 61 ILE B C 1
ATOM 1693 O O . ILE B 1 61 ? -6.746 -3.957 -10.078 1 98.44 61 ILE B O 1
ATOM 1697 N N . SER B 1 62 ? -5.742 -3.148 -8.219 1 98.25 62 SER B N 1
ATOM 1698 C CA . SER B 1 62 ? -6.316 -4.16 -7.336 1 98.25 62 SER B CA 1
ATOM 1699 C C . SER B 1 62 ? -7.672 -3.715 -6.801 1 98.25 62 SER B C 1
ATOM 1701 O O . SER B 1 62 ? -8.5 -4.547 -6.418 1 98.25 62 SER B O 1
ATOM 1703 N N . HIS B 1 63 ? -7.891 -2.457 -6.633 1 98.62 63 HIS B N 1
ATOM 1704 C CA . HIS B 1 63 ? -9.156 -1.882 -6.199 1 98.62 63 HIS B CA 1
ATOM 1705 C C . HIS B 1 63 ? -9.641 -0.81 -7.172 1 98.62 63 HIS B C 1
ATOM 1707 O O . HIS B 1 63 ? -9.359 0.376 -6.984 1 98.62 63 HIS B O 1
ATOM 1713 N N . ASP B 1 64 ? -10.414 -1.243 -8.18 1 98 64 ASP B N 1
ATOM 1714 C CA . ASP B 1 64 ? -10.836 -0.393 -9.289 1 98 64 ASP B CA 1
ATOM 1715 C C . ASP B 1 64 ? -12.164 0.302 -8.977 1 98 64 ASP B C 1
ATOM 1717 O O . ASP B 1 64 ? -13.211 -0.089 -9.492 1 98 64 ASP B O 1
ATOM 1721 N N . VAL B 1 65 ? -12.078 1.363 -8.172 1 98 65 VAL B N 1
ATOM 1722 C CA . VAL B 1 65 ? -13.242 2.111 -7.699 1 98 65 VAL B CA 1
ATOM 1723 C C . VAL B 1 65 ? -13.031 3.604 -7.953 1 98 65 VAL B C 1
ATOM 1725 O O . VAL B 1 65 ? -11.898 4.047 -8.172 1 98 65 VAL B O 1
ATOM 1728 N N . ALA B 1 66 ? -14.125 4.344 -7.918 1 97.06 66 ALA B N 1
ATOM 1729 C CA . ALA B 1 66 ? -14.07 5.797 -8.055 1 97.06 66 ALA B CA 1
ATOM 1730 C C . ALA B 1 66 ? -14.094 6.477 -6.684 1 97.06 66 ALA B C 1
ATOM 1732 O O . ALA B 1 66 ? -14.93 7.352 -6.438 1 97.06 66 ALA B O 1
ATOM 1733 N N . THR B 1 67 ? -13.312 6.09 -5.793 1 98.25 67 THR B N 1
ATOM 1734 C CA . THR B 1 67 ? -13.125 6.641 -4.457 1 98.25 67 THR B CA 1
ATOM 1735 C C . THR B 1 67 ? -11.656 6.938 -4.191 1 98.25 67 THR B C 1
ATOM 1737 O O . THR B 1 67 ? -10.789 6.57 -4.988 1 98.25 67 THR B O 1
ATOM 1740 N N . PRO B 1 68 ? -11.328 7.598 -3.018 1 98.69 68 PRO B N 1
ATOM 1741 C CA . PRO B 1 68 ? -9.922 7.871 -2.695 1 98.69 68 PRO B CA 1
ATOM 1742 C C . PRO B 1 68 ? -9.086 6.598 -2.58 1 98.69 68 PRO B C 1
ATOM 1744 O O . PRO B 1 68 ? -7.855 6.66 -2.598 1 98.69 68 PRO B O 1
ATOM 1747 N N . TYR B 1 69 ? -9.703 5.449 -2.537 1 98.81 69 TYR B N 1
ATOM 1748 C CA . TYR B 1 69 ? -8.984 4.234 -2.164 1 98.81 69 TYR B CA 1
ATOM 1749 C C . TYR B 1 69 ? -8.641 3.408 -3.396 1 98.81 69 TYR B C 1
ATOM 1751 O O . TYR B 1 69 ? -8.234 2.25 -3.279 1 98.81 69 TYR B O 1
ATOM 1759 N N . ARG B 1 70 ? -8.93 3.98 -4.621 1 98.56 70 ARG B N 1
ATOM 1760 C CA . ARG B 1 70 ? -8.43 3.295 -5.809 1 98.56 70 ARG B CA 1
ATOM 1761 C C . ARG B 1 70 ? -6.941 2.982 -5.672 1 98.56 70 ARG B C 1
ATOM 1763 O O . ARG B 1 70 ? -6.168 3.809 -5.18 1 98.56 70 ARG B O 1
ATOM 1770 N N . SER B 1 71 ? -6.559 1.767 -6.074 1 98.38 71 SER B N 1
ATOM 1771 C CA . SER B 1 71 ? -5.188 1.346 -5.793 1 98.38 71 SER B CA 1
ATOM 1772 C C . SER B 1 71 ? -4.617 0.522 -6.941 1 98.38 71 SER B C 1
ATOM 1774 O O . SER B 1 71 ? -5.312 -0.312 -7.52 1 98.38 71 SER B O 1
ATOM 1776 N N . ALA B 1 72 ? -3.383 0.797 -7.297 1 98.44 72 ALA B N 1
ATOM 1777 C CA . ALA B 1 72 ? -2.602 0.017 -8.25 1 98.44 72 ALA B CA 1
ATOM 1778 C C . ALA B 1 72 ? -1.149 -0.109 -7.801 1 98.44 72 ALA B C 1
ATOM 1780 O O . ALA B 1 72 ? -0.595 0.82 -7.207 1 98.44 72 ALA B O 1
ATOM 1781 N N . TYR B 1 73 ? -0.557 -1.191 -8.023 1 98.81 73 TYR B N 1
ATOM 1782 C CA . TYR B 1 73 ? 0.831 -1.446 -7.656 1 98.81 73 TYR B CA 1
ATOM 1783 C C . TYR B 1 73 ? 1.354 -2.705 -8.336 1 98.81 73 TYR B C 1
ATOM 1785 O O . TYR B 1 73 ? 0.661 -3.309 -9.156 1 98.81 73 TYR B O 1
ATOM 1793 N N . ALA B 1 74 ? 2.588 -3.053 -8.062 1 98.88 74 ALA B N 1
ATOM 1794 C CA . ALA B 1 74 ? 3.295 -4.129 -8.75 1 98.88 74 ALA B CA 1
ATOM 1795 C C . ALA B 1 74 ? 2.805 -5.496 -8.281 1 98.88 74 ALA B C 1
ATOM 1797 O O . ALA B 1 74 ? 2.557 -5.695 -7.09 1 98.88 74 ALA B O 1
ATOM 1798 N N . ILE B 1 75 ? 2.658 -6.402 -9.188 1 98.94 75 ILE B N 1
ATOM 1799 C CA . ILE B 1 75 ? 2.451 -7.809 -8.867 1 98.94 75 ILE B CA 1
ATOM 1800 C C . ILE B 1 75 ? 3.27 -8.68 -9.812 1 98.94 75 ILE B C 1
ATOM 1802 O O . ILE B 1 75 ? 3.695 -8.227 -10.875 1 98.94 75 ILE B O 1
ATOM 1806 N N . TYR B 1 76 ? 3.443 -9.938 -9.398 1 98.94 76 TYR B N 1
ATOM 1807 C CA . TYR B 1 76 ? 4.016 -10.969 -10.258 1 98.94 76 TYR B CA 1
ATOM 1808 C C . TYR B 1 76 ? 2.934 -11.898 -10.789 1 98.94 76 TYR B C 1
ATOM 1810 O O . TYR B 1 76 ? 2.012 -12.266 -10.055 1 98.94 76 TYR B O 1
ATOM 1818 N N . VAL B 1 77 ? 3.07 -12.242 -12.016 1 98.94 77 VAL B N 1
ATOM 1819 C CA . VAL B 1 77 ? 2.303 -13.328 -12.609 1 98.94 77 VAL B CA 1
ATOM 1820 C C . VAL B 1 77 ? 3.25 -14.32 -13.281 1 98.94 77 VAL B C 1
ATOM 1822 O O . VAL B 1 77 ? 4.086 -13.93 -14.102 1 98.94 77 VAL B O 1
ATOM 1825 N N . SER B 1 78 ? 3.121 -15.586 -12.898 1 98.75 78 SER B N 1
ATOM 1826 C CA . SER B 1 78 ? 3.961 -16.625 -13.469 1 98.75 78 SER B CA 1
ATOM 1827 C C . SER B 1 78 ? 3.383 -17.141 -14.781 1 98.75 78 SER B C 1
ATOM 1829 O O . SER B 1 78 ? 2.164 -17.25 -14.938 1 98.75 78 SER B O 1
ATOM 1831 N N . LYS B 1 79 ? 4.238 -17.531 -15.641 1 98.38 79 LYS B N 1
ATOM 1832 C CA . LYS B 1 79 ? 3.834 -18.094 -16.938 1 98.38 79 LYS B CA 1
ATOM 1833 C C . LYS B 1 79 ? 3.016 -19.359 -16.75 1 98.38 79 LYS B C 1
ATOM 1835 O O . LYS B 1 79 ? 3.41 -20.266 -16 1 98.38 79 LYS B O 1
ATOM 1840 N N . ARG B 1 80 ? 1.84 -19.5 -17.359 1 95.44 80 ARG B N 1
ATOM 1841 C CA . ARG B 1 80 ? 0.94 -20.656 -17.391 1 95.44 80 ARG B CA 1
ATOM 1842 C C . ARG B 1 80 ? 0.507 -21.047 -15.977 1 95.44 80 ARG B C 1
ATOM 1844 O O . ARG B 1 80 ? 0.34 -22.234 -15.688 1 95.44 80 ARG B O 1
ATOM 1851 N N . ALA B 1 81 ? 0.518 -20.078 -15.078 1 98.12 81 ALA B N 1
ATOM 1852 C CA . ALA B 1 81 ? 0.044 -20.344 -13.727 1 98.12 81 ALA B CA 1
ATOM 1853 C C . ALA B 1 81 ? -1.408 -20.812 -13.742 1 98.12 81 ALA B C 1
ATOM 1855 O O . ALA B 1 81 ? -2.211 -20.344 -14.547 1 98.12 81 ALA B O 1
ATOM 1856 N N . GLU B 1 82 ? -1.7 -21.719 -12.867 1 97.94 82 GLU B N 1
ATOM 1857 C CA . GLU B 1 82 ? -3.08 -22.141 -12.664 1 97.94 82 GLU B CA 1
ATOM 1858 C C . GLU B 1 82 ? -3.736 -21.391 -11.516 1 97.94 82 GLU B C 1
ATOM 1860 O O . GLU B 1 82 ? -3.156 -21.266 -10.438 1 97.94 82 GLU B O 1
ATOM 1865 N N . MET B 1 83 ? -4.926 -20.922 -11.875 1 98.06 83 MET B N 1
ATOM 1866 C CA . MET B 1 83 ? -5.633 -20.125 -10.867 1 98.06 83 MET B CA 1
ATOM 1867 C C . MET B 1 83 ? -5.938 -20.984 -9.641 1 98.06 83 MET B C 1
ATOM 1869 O O . MET B 1 83 ? -6.504 -22.062 -9.758 1 98.06 83 MET B O 1
ATOM 1873 N N . ALA B 1 84 ? -5.598 -20.516 -8.469 1 98.5 84 ALA B N 1
ATOM 1874 C CA . ALA B 1 84 ? -5.828 -21.234 -7.215 1 98.5 84 ALA B CA 1
ATOM 1875 C C . ALA B 1 84 ? -7.078 -20.719 -6.508 1 98.5 84 ALA B C 1
ATOM 1877 O O . ALA B 1 84 ? -7.422 -19.531 -6.621 1 98.5 84 ALA B O 1
ATOM 1878 N N . VAL B 1 85 ? -7.719 -21.594 -5.816 1 98 85 VAL B N 1
ATOM 1879 C CA . VAL B 1 85 ? -8.828 -21.266 -4.918 1 98 85 VAL B CA 1
ATOM 1880 C C . VAL B 1 85 ? -8.594 -21.938 -3.561 1 98 85 VAL B C 1
ATOM 1882 O O . VAL B 1 85 ? -8.312 -23.141 -3.488 1 98 85 VAL B O 1
ATOM 1885 N N . HIS B 1 86 ? -8.656 -21.172 -2.545 1 98.25 86 HIS B N 1
ATOM 1886 C CA . HIS B 1 86 ? -8.547 -21.656 -1.177 1 98.25 86 HIS B CA 1
ATOM 1887 C C . HIS B 1 86 ? -9.781 -21.297 -0.358 1 98.25 86 HIS B C 1
ATOM 1889 O O . HIS B 1 86 ? -10.133 -20.125 -0.252 1 98.25 86 HIS B O 1
ATOM 1895 N N . VAL B 1 87 ? -10.414 -22.281 0.201 1 97.69 87 VAL B N 1
ATOM 1896 C CA . VAL B 1 87 ? -11.602 -22.062 1.02 1 97.69 87 VAL B CA 1
ATOM 1897 C C . VAL B 1 87 ? -11.281 -22.359 2.482 1 97.69 87 VAL B C 1
ATOM 1899 O O . VAL B 1 87 ? -10.828 -23.469 2.812 1 97.69 87 VAL B O 1
ATOM 1902 N N . ASP B 1 88 ? -11.508 -21.391 3.271 1 97.19 88 ASP B N 1
ATOM 1903 C CA . ASP B 1 88 ? -11.328 -21.453 4.719 1 97.19 88 ASP B CA 1
ATOM 1904 C C . ASP B 1 88 ? -9.922 -21.953 5.07 1 97.19 88 ASP B C 1
ATOM 1906 O O . ASP B 1 88 ? -9.758 -22.781 5.961 1 97.19 88 ASP B O 1
ATOM 1910 N N . ARG B 1 89 ? -9.031 -21.5 4.301 1 97.25 89 ARG B N 1
ATOM 1911 C CA . ARG B 1 89 ? -7.609 -21.734 4.539 1 97.25 89 ARG B CA 1
ATOM 1912 C C . ARG B 1 89 ? -6.75 -20.688 3.842 1 97.25 89 ARG B C 1
ATOM 1914 O O . ARG B 1 89 ? -7.168 -20.109 2.842 1 97.25 89 ARG B O 1
ATOM 1921 N N . GLU B 1 90 ? -5.578 -20.469 4.371 1 98.19 90 GLU B N 1
ATOM 1922 C CA . GLU B 1 90 ? -4.641 -19.5 3.811 1 98.19 90 GLU B CA 1
ATOM 1923 C C . GLU B 1 90 ? -3.855 -20.094 2.648 1 98.19 90 GLU B C 1
ATOM 1925 O O . GLU B 1 90 ? -3.447 -21.266 2.705 1 98.19 90 GLU B O 1
ATOM 1930 N N . PRO B 1 91 ? -3.684 -19.391 1.604 1 98.69 91 PRO B N 1
ATOM 1931 C CA . PRO B 1 91 ? -2.816 -19.875 0.527 1 98.69 91 PRO B CA 1
ATOM 1932 C C . PRO B 1 91 ? -1.34 -19.875 0.912 1 98.69 91 PRO B C 1
ATOM 1934 O O . PRO B 1 91 ? -0.943 -19.172 1.841 1 98.69 91 PRO B O 1
ATOM 1937 N N . PRO B 1 92 ? -0.508 -20.594 0.195 1 98.06 92 PRO B N 1
ATOM 1938 C CA . PRO B 1 92 ? 0.925 -20.672 0.485 1 98.06 92 PRO B CA 1
ATOM 1939 C C . PRO B 1 92 ? 1.62 -19.312 0.452 1 98.06 92 PRO B C 1
ATOM 1941 O O . PRO B 1 92 ? 2.572 -19.094 1.203 1 98.06 92 PRO B O 1
ATOM 1944 N N . VAL B 1 93 ? 1.197 -18.391 -0.341 1 97.81 93 VAL B N 1
ATOM 1945 C CA . VAL B 1 93 ? 1.867 -17.109 -0.533 1 97.81 93 VAL B CA 1
ATOM 1946 C C . VAL B 1 93 ? 1.768 -16.281 0.745 1 97.81 93 VAL B C 1
ATOM 1948 O O . VAL B 1 93 ? 2.496 -15.305 0.913 1 97.81 93 VAL B O 1
ATOM 1951 N N . PHE B 1 94 ? 0.774 -16.609 1.672 1 98.31 94 PHE B N 1
ATOM 1952 C CA . PHE B 1 94 ? 0.647 -15.891 2.934 1 98.31 94 PHE B CA 1
ATOM 1953 C C . PHE B 1 94 ? 1.767 -16.281 3.893 1 98.31 94 PHE B C 1
ATOM 1955 O O . PHE B 1 94 ? 2.082 -15.531 4.82 1 98.31 94 PHE B O 1
ATOM 1962 N N . ALA B 1 95 ? 2.363 -17.5 3.705 1 96.56 95 ALA B N 1
ATOM 1963 C CA . ALA B 1 95 ? 3.275 -18.094 4.684 1 96.56 95 ALA B CA 1
ATOM 1964 C C . ALA B 1 95 ? 4.508 -17.203 4.879 1 96.56 95 ALA B C 1
ATOM 1966 O O . ALA B 1 95 ? 5.191 -16.859 3.914 1 96.56 95 ALA B O 1
ATOM 1967 N N . GLY B 1 96 ? 4.699 -16.828 6.184 1 96.62 96 GLY B N 1
ATOM 1968 C CA . GLY B 1 96 ? 5.922 -16.125 6.551 1 96.62 96 GLY B CA 1
ATOM 1969 C C . GLY B 1 96 ? 5.871 -14.641 6.242 1 96.62 96 GLY B C 1
ATOM 1970 O O . GLY B 1 96 ? 6.855 -13.93 6.445 1 96.62 96 GLY B O 1
ATOM 1971 N N . ARG B 1 97 ? 4.801 -14.133 5.785 1 97.12 97 ARG B N 1
ATOM 1972 C CA . ARG B 1 97 ? 4.754 -12.742 5.34 1 97.12 97 ARG B CA 1
ATOM 1973 C C . ARG B 1 97 ? 3.83 -11.914 6.227 1 97.12 97 ARG B C 1
ATOM 1975 O O . ARG B 1 97 ? 2.693 -12.312 6.488 1 97.12 97 ARG B O 1
ATOM 1982 N N . PRO B 1 98 ? 4.332 -10.797 6.816 1 98.69 98 PRO B N 1
ATOM 1983 C CA . PRO B 1 98 ? 3.375 -9.844 7.379 1 98.69 98 PRO B CA 1
ATOM 1984 C C . PRO B 1 98 ? 2.439 -9.25 6.324 1 98.69 98 PRO B C 1
ATOM 1986 O O . PRO B 1 98 ? 2.881 -8.914 5.223 1 98.69 98 PRO B O 1
ATOM 1989 N N . LEU B 1 99 ? 1.176 -9.18 6.664 1 98.94 99 LEU B N 1
ATOM 1990 C CA . LEU B 1 99 ? 0.174 -8.75 5.695 1 98.94 99 LEU B CA 1
ATOM 1991 C C . LEU B 1 99 ? -0.601 -7.543 6.211 1 98.94 99 LEU B C 1
ATOM 1993 O O . LEU B 1 99 ? -0.923 -7.469 7.398 1 98.94 99 LEU B O 1
ATOM 1997 N N . GLY B 1 100 ? -0.8 -6.547 5.371 1 98.88 100 GLY B N 1
ATOM 1998 C CA . GLY B 1 100 ? -1.87 -5.586 5.582 1 98.88 100 GLY B CA 1
ATOM 1999 C C . GLY B 1 100 ? -3.203 -6.039 5.02 1 98.88 100 GLY B C 1
ATOM 2000 O O . GLY B 1 100 ? -3.324 -6.281 3.816 1 98.88 100 GLY B O 1
ATOM 2001 N N . LEU B 1 101 ? -4.168 -6.223 5.883 1 98.94 101 LEU B N 1
ATOM 2002 C CA . LEU B 1 101 ? -5.512 -6.621 5.484 1 98.94 101 LEU B CA 1
ATOM 2003 C C . LEU B 1 101 ? -6.461 -5.43 5.492 1 98.94 101 LEU B C 1
ATOM 2005 O O . LEU B 1 101 ? -6.691 -4.824 6.543 1 98.94 101 LEU B O 1
ATOM 2009 N N . ARG B 1 102 ? -6.965 -5.133 4.312 1 98.94 102 ARG B N 1
ATOM 2010 C CA . ARG B 1 102 ? -7.797 -3.943 4.152 1 98.94 102 ARG B CA 1
ATOM 2011 C C . ARG B 1 102 ? -9.234 -4.32 3.811 1 98.94 102 ARG B C 1
ATOM 2013 O O . ARG B 1 102 ? -9.492 -4.93 2.77 1 98.94 102 ARG B O 1
ATOM 2020 N N . GLY B 1 103 ? -10.148 -3.996 4.707 1 98.88 103 GLY B N 1
ATOM 2021 C CA . GLY B 1 103 ? -11.555 -4.293 4.496 1 98.88 103 GLY B CA 1
ATOM 2022 C C . GLY B 1 103 ? -12.312 -3.15 3.85 1 98.88 103 GLY B C 1
ATOM 2023 O O . GLY B 1 103 ? -12.383 -2.051 4.402 1 98.88 103 GLY B O 1
ATOM 2024 N N . PHE B 1 104 ? -12.906 -3.471 2.709 1 98.88 104 PHE B N 1
ATOM 2025 C CA . PHE B 1 104 ? -13.648 -2.465 1.959 1 98.88 104 PHE B CA 1
ATOM 2026 C C . PHE B 1 104 ? -15.141 -2.766 1.981 1 98.88 104 PHE B C 1
ATOM 2028 O O . PHE B 1 104 ? -15.547 -3.93 2 1 98.88 104 PHE B O 1
ATOM 2035 N N . GLY B 1 105 ? -15.891 -1.686 2.023 1 98.69 105 GLY B N 1
ATOM 2036 C CA . GLY B 1 105 ? -17.328 -1.825 1.861 1 98.69 105 GLY B CA 1
ATOM 2037 C C . GLY B 1 105 ? -17.766 -1.863 0.409 1 98.69 105 GLY B C 1
ATOM 2038 O O . GLY B 1 105 ?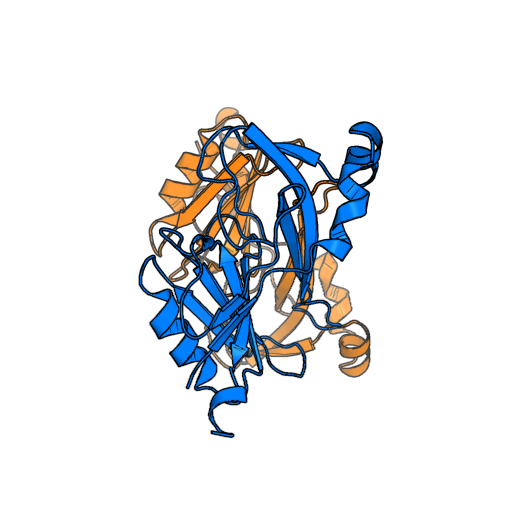 -16.938 -1.68 -0.495 1 98.69 105 GLY B O 1
ATOM 2039 N N . THR B 1 106 ? -19.047 -2.07 0.177 1 98.19 106 THR B N 1
ATOM 2040 C CA . THR B 1 106 ? -19.609 -2.107 -1.17 1 98.19 106 THR B CA 1
ATOM 2041 C C . THR B 1 106 ? -19.484 -0.75 -1.852 1 98.19 106 THR B C 1
ATOM 2043 O O . THR B 1 106 ? -19.562 -0.654 -3.078 1 98.19 106 THR B O 1
ATOM 2046 N N . ASP B 1 107 ? -19.312 0.281 -1.066 1 97.69 107 ASP B N 1
ATOM 2047 C CA . ASP B 1 107 ? -19.172 1.631 -1.604 1 97.69 107 ASP B CA 1
ATOM 2048 C C . ASP B 1 107 ? -17.734 1.9 -2.039 1 97.69 107 ASP B C 1
ATOM 2050 O O . ASP B 1 107 ? -17.422 3.006 -2.477 1 97.69 107 ASP B O 1
ATOM 2054 N N . GLY B 1 108 ? -16.875 0.926 -1.856 1 98.12 108 GLY B N 1
ATOM 2055 C CA . GLY B 1 108 ? -15.5 1.069 -2.285 1 98.12 108 GLY B CA 1
ATOM 2056 C C . GLY B 1 108 ? -14.625 1.787 -1.27 1 98.12 108 GLY B C 1
ATOM 2057 O O . GLY B 1 108 ? -13.445 2.037 -1.521 1 98.12 108 GLY B O 1
ATOM 2058 N N . MET B 1 109 ? -15.188 2.146 -0.095 1 98.56 109 MET B N 1
ATOM 2059 C CA . MET B 1 109 ? -14.453 2.875 0.935 1 98.56 109 MET B CA 1
ATOM 2060 C C . MET B 1 109 ? -13.812 1.911 1.928 1 98.56 109 MET B C 1
ATOM 2062 O O . MET B 1 109 ? -14.359 0.845 2.209 1 98.56 109 MET B O 1
ATOM 2066 N N . LEU B 1 110 ? -12.688 2.244 2.426 1 98.81 110 LEU B N 1
ATOM 2067 C CA . LEU B 1 110 ? -12.039 1.473 3.482 1 98.81 110 LEU B CA 1
ATOM 2068 C C . LEU B 1 110 ? -12.828 1.572 4.785 1 98.81 110 LEU B C 1
ATOM 2070 O O . LEU B 1 110 ? -13.125 2.674 5.254 1 98.81 110 LEU B O 1
ATOM 2074 N N . LYS B 1 111 ? -13.172 0.409 5.305 1 98.69 111 LYS B N 1
ATOM 2075 C CA . LYS B 1 111 ? -13.938 0.382 6.547 1 98.69 111 LYS B CA 1
ATOM 2076 C C . LYS B 1 111 ? -13.031 0.109 7.746 1 98.69 111 LYS B C 1
ATOM 2078 O O . LYS B 1 111 ? -13.242 0.648 8.828 1 98.69 111 LYS B O 1
ATOM 2083 N N . ASP B 1 112 ? -12.094 -0.748 7.551 1 98.56 112 ASP B N 1
ATOM 2084 C CA . ASP B 1 112 ? -11.156 -1.143 8.594 1 98.56 112 ASP B CA 1
ATOM 2085 C C . ASP B 1 112 ? -9.945 -1.857 8.008 1 98.56 112 ASP B C 1
ATOM 2087 O O . ASP B 1 112 ? -9.961 -2.252 6.836 1 98.56 112 ASP B O 1
ATOM 2091 N N . ALA B 1 113 ? -8.906 -1.97 8.797 1 98.81 113 ALA B N 1
ATOM 2092 C CA . ALA B 1 113 ? -7.691 -2.654 8.367 1 98.81 113 ALA B CA 1
ATOM 2093 C C . ALA B 1 113 ? -6.973 -3.291 9.555 1 98.81 113 ALA B C 1
ATOM 2095 O O . ALA B 1 113 ? -7.16 -2.873 10.703 1 98.81 113 ALA B O 1
ATOM 2096 N N . ARG B 1 114 ? -6.176 -4.332 9.273 1 98.69 114 ARG B N 1
ATOM 2097 C CA . ARG B 1 114 ? -5.359 -5.027 10.258 1 98.69 114 ARG B CA 1
ATOM 2098 C C . ARG B 1 114 ? -3.979 -5.352 9.703 1 98.69 114 ARG B C 1
ATOM 2100 O O . ARG B 1 114 ? -3.844 -5.699 8.523 1 98.69 114 ARG B O 1
ATOM 2107 N N . LEU B 1 115 ? -3.041 -5.18 10.57 1 98.88 115 LEU B N 1
ATOM 2108 C CA . LEU B 1 115 ? -1.75 -5.812 10.312 1 98.88 115 LEU B CA 1
ATOM 2109 C C . LEU B 1 115 ? -1.729 -7.242 10.836 1 98.88 115 LEU B C 1
ATOM 2111 O O . LEU B 1 115 ? -2.029 -7.48 12.008 1 98.88 115 LEU B O 1
ATOM 2115 N N . ALA B 1 116 ? -1.45 -8.188 10.008 1 98.88 116 ALA B N 1
ATOM 2116 C CA . ALA B 1 116 ? -1.315 -9.586 10.398 1 98.88 116 ALA B CA 1
ATOM 2117 C C . ALA B 1 116 ? 0.134 -10.055 10.289 1 98.88 116 ALA B C 1
ATOM 2119 O O . ALA B 1 116 ? 0.682 -10.133 9.188 1 98.88 116 ALA B O 1
ATOM 2120 N N . MET B 1 117 ? 0.707 -10.336 11.43 1 98.5 117 MET B N 1
ATOM 2121 C CA . MET B 1 117 ? 2.02 -10.977 11.406 1 98.5 117 MET B CA 1
ATOM 2122 C C . MET B 1 117 ? 1.908 -12.438 10.961 1 98.5 117 MET B C 1
ATOM 2124 O O . MET B 1 117 ? 0.806 -12.977 10.875 1 98.5 117 MET B O 1
ATOM 2128 N N . PRO B 1 118 ? 3.088 -13.031 10.531 1 97.88 118 PRO B N 1
ATOM 2129 C CA . PRO B 1 118 ? 3.008 -14.438 10.133 1 97.88 118 PRO B CA 1
ATOM 2130 C C . PRO B 1 118 ? 2.271 -15.297 11.164 1 97.88 118 PRO B C 1
ATOM 2132 O O . PRO B 1 118 ? 2.576 -15.234 12.352 1 97.88 118 PRO B O 1
ATOM 2135 N N . GLY B 1 119 ? 1.276 -16.031 10.695 1 97.31 119 GLY B N 1
ATOM 2136 C CA . GLY B 1 119 ? 0.503 -16.906 11.562 1 97.31 119 GLY B CA 1
ATOM 2137 C C . GLY B 1 119 ? -0.761 -16.25 12.094 1 97.31 119 GLY B C 1
ATOM 2138 O O . GLY B 1 119 ? -1.584 -16.906 12.734 1 97.31 119 GLY B O 1
ATOM 2139 N N . GLU B 1 120 ? -0.995 -15.008 11.766 1 98.38 120 GLU B N 1
ATOM 2140 C CA . GLU B 1 120 ? -2.107 -14.281 12.367 1 98.38 120 GLU B CA 1
ATOM 2141 C C . GLU B 1 120 ? -3.211 -14.016 11.344 1 98.38 120 GLU B C 1
ATOM 2143 O O . GLU B 1 120 ? -4.289 -13.539 11.695 1 98.38 120 GLU B O 1
ATOM 2148 N N . ALA B 1 121 ? -2.988 -14.352 10.078 1 98.62 121 ALA B N 1
ATOM 2149 C CA . ALA B 1 121 ? -3.879 -13.914 9.008 1 98.62 121 ALA B CA 1
ATOM 2150 C C . ALA B 1 121 ? -5.281 -14.484 9.195 1 98.62 121 ALA B C 1
ATOM 2152 O O . ALA B 1 121 ? -6.273 -13.766 9.055 1 98.62 121 ALA B O 1
ATOM 2153 N N . ASP B 1 122 ? -5.387 -15.75 9.508 1 98.38 122 ASP B N 1
ATOM 2154 C CA . ASP B 1 122 ? -6.695 -16.391 9.648 1 98.38 122 ASP B CA 1
ATOM 2155 C C . ASP B 1 122 ? -7.57 -15.641 10.648 1 98.38 122 ASP B C 1
ATOM 2157 O O . ASP B 1 122 ? -8.688 -15.242 10.328 1 98.38 122 ASP B O 1
ATOM 2161 N N . GLY B 1 123 ? -7.055 -15.477 11.852 1 98.38 123 GLY B N 1
ATOM 2162 C CA . GLY B 1 123 ? -7.809 -14.781 12.883 1 98.38 123 GLY B CA 1
ATOM 2163 C C . GLY B 1 123 ? -8.195 -13.375 12.484 1 98.38 123 GLY B C 1
ATOM 2164 O O . GLY B 1 123 ? -9.328 -12.945 12.719 1 98.38 123 GLY B O 1
ATOM 2165 N N . LYS B 1 124 ? -7.301 -12.625 11.898 1 98.75 124 LYS B N 1
ATOM 2166 C CA . LYS B 1 124 ? -7.551 -11.242 11.508 1 98.75 124 LYS B CA 1
ATOM 2167 C C . LYS B 1 124 ? -8.57 -11.156 10.375 1 98.75 124 LYS B C 1
ATOM 2169 O O . LYS B 1 124 ? -9.375 -10.219 10.32 1 98.75 124 LYS B O 1
ATOM 2174 N N . ILE B 1 125 ? -8.508 -12.086 9.414 1 98.75 125 ILE B N 1
ATOM 2175 C CA . ILE B 1 125 ? -9.5 -12.148 8.344 1 98.75 125 ILE B CA 1
ATOM 2176 C C . ILE B 1 125 ? -10.898 -12.336 8.945 1 98.75 125 ILE B C 1
ATOM 2178 O O . ILE B 1 125 ? -11.828 -11.609 8.594 1 98.75 125 ILE B O 1
ATOM 2182 N N . ARG B 1 126 ? -11.016 -13.258 9.844 1 98.31 126 ARG B N 1
ATOM 2183 C CA . ARG B 1 126 ? -12.305 -13.531 10.469 1 98.31 126 ARG B CA 1
ATOM 2184 C C . ARG B 1 126 ? -12.797 -12.328 11.266 1 98.31 126 ARG B C 1
ATOM 2186 O O . ARG B 1 126 ? -13.984 -12.008 11.25 1 98.31 126 ARG B O 1
ATOM 2193 N N . ASP B 1 127 ? -11.898 -11.703 11.977 1 98.19 127 ASP B N 1
ATOM 2194 C CA . ASP B 1 127 ? -12.242 -10.492 12.719 1 98.19 127 ASP B CA 1
ATOM 2195 C C . ASP B 1 127 ? -12.828 -9.43 11.781 1 98.19 127 ASP B C 1
ATOM 2197 O O . ASP B 1 127 ? -13.844 -8.805 12.102 1 98.19 127 ASP B O 1
ATOM 2201 N N . LEU B 1 128 ? -12.18 -9.195 10.703 1 98.62 128 LEU B N 1
ATOM 2202 C CA . LEU B 1 128 ? -12.633 -8.18 9.758 1 98.62 128 LEU B CA 1
ATOM 2203 C C . LEU B 1 128 ? -13.977 -8.562 9.148 1 98.62 128 LEU B C 1
ATOM 2205 O O . LEU B 1 128 ? -14.875 -7.73 9.047 1 98.62 128 LEU B O 1
ATOM 2209 N N . LEU B 1 129 ? -14.094 -9.828 8.75 1 98 129 LEU B N 1
ATOM 2210 C CA . LEU B 1 129 ? -15.312 -10.258 8.078 1 98 129 LEU B CA 1
ATOM 2211 C C . LEU B 1 129 ? -16.484 -10.281 9.055 1 98 129 LEU B C 1
ATOM 2213 O O . LEU B 1 129 ? -17.641 -10.336 8.633 1 98 129 LEU B O 1
ATOM 2217 N N . ALA B 1 130 ? -16.25 -10.281 10.352 1 97.75 130 ALA B N 1
ATOM 2218 C CA . ALA B 1 130 ? -17.328 -10.188 11.344 1 97.75 130 ALA B CA 1
ATOM 2219 C C . ALA B 1 130 ? -18.016 -8.828 11.281 1 97.75 130 ALA B C 1
ATOM 2221 O O . ALA B 1 130 ? -19.125 -8.672 11.773 1 97.75 130 ALA B O 1
ATOM 2222 N N . ASP B 1 131 ? -17.344 -7.805 10.805 1 97.94 131 ASP B N 1
ATOM 2223 C CA . ASP B 1 131 ? -17.938 -6.492 10.578 1 97.94 131 ASP B CA 1
ATOM 2224 C C . ASP B 1 131 ? -18.812 -6.492 9.328 1 97.94 131 ASP B C 1
ATOM 2226 O O . ASP B 1 131 ? -18.297 -6.617 8.211 1 97.94 131 ASP B O 1
ATOM 2230 N N . PRO B 1 132 ? -20.094 -6.336 9.43 1 97.44 132 PRO B N 1
ATOM 2231 C CA . PRO B 1 132 ? -20.984 -6.441 8.273 1 97.44 132 PRO B CA 1
ATOM 2232 C C . PRO B 1 132 ? -20.781 -5.32 7.262 1 97.44 132 PRO B C 1
ATOM 2234 O O . PRO B 1 132 ? -21.281 -5.395 6.137 1 97.44 132 PRO B O 1
ATOM 2237 N N . ARG B 1 133 ? -20.125 -4.254 7.656 1 98.44 133 ARG B N 1
ATOM 2238 C CA . ARG B 1 133 ? -19.844 -3.166 6.723 1 98.44 133 ARG B CA 1
ATOM 2239 C C . ARG B 1 133 ? -18.812 -3.592 5.68 1 98.44 133 ARG B C 1
ATOM 2241 O O . ARG B 1 133 ? -18.688 -2.957 4.629 1 98.44 133 ARG B O 1
ATOM 2248 N N . ILE B 1 134 ? -18.016 -4.637 5.965 1 98.62 134 ILE B N 1
ATOM 2249 C CA . ILE B 1 134 ? -16.938 -5.078 5.09 1 98.62 134 ILE B CA 1
ATOM 2250 C C . ILE B 1 134 ? -17.453 -6.125 4.109 1 98.62 134 ILE B C 1
ATOM 2252 O O . ILE B 1 134 ? -17.922 -7.188 4.52 1 98.62 134 ILE B O 1
ATOM 2256 N N . ALA B 1 135 ? -17.375 -5.809 2.824 1 98.25 135 ALA B N 1
ATOM 2257 C CA . ALA B 1 135 ? -17.812 -6.691 1.747 1 98.25 135 ALA B CA 1
ATOM 2258 C C . ALA B 1 135 ? -16.672 -7.59 1.276 1 98.25 135 ALA B C 1
ATOM 2260 O O . ALA B 1 135 ? -16.906 -8.734 0.879 1 98.25 135 ALA B O 1
ATOM 2261 N N . THR B 1 136 ? -15.5 -7.102 1.287 1 98.56 136 THR B N 1
ATOM 2262 C CA . THR B 1 136 ? -14.344 -7.844 0.807 1 98.56 136 THR B CA 1
ATOM 2263 C C . THR B 1 136 ? -13.062 -7.34 1.477 1 98.56 136 THR B C 1
ATOM 2265 O O . THR B 1 136 ? -13.016 -6.207 1.963 1 98.56 136 THR B O 1
ATOM 2268 N N . ILE B 1 137 ? -12.094 -8.211 1.618 1 98.88 137 ILE B N 1
ATOM 2269 C CA . ILE B 1 137 ? -10.773 -7.855 2.129 1 98.88 137 ILE B CA 1
ATOM 2270 C C . ILE B 1 137 ? -9.742 -7.977 1.014 1 98.88 137 ILE B C 1
ATOM 2272 O O . ILE B 1 137 ? -9.766 -8.93 0.236 1 98.88 137 ILE B O 1
ATOM 2276 N N . HIS B 1 138 ? -8.883 -7.02 0.828 1 98.94 138 HIS B N 1
ATOM 2277 C CA . HIS B 1 138 ? -7.676 -7.152 0.021 1 98.94 138 HIS B CA 1
ATOM 2278 C C . HIS B 1 138 ? -6.441 -7.324 0.901 1 98.94 138 HIS B C 1
ATOM 2280 O O . HIS B 1 138 ? -6.16 -6.484 1.759 1 98.94 138 HIS B O 1
ATOM 2286 N N . ALA B 1 139 ? -5.742 -8.422 0.745 1 98.94 139 ALA B N 1
ATOM 2287 C CA . ALA B 1 139 ? -4.465 -8.648 1.418 1 98.94 139 ALA B CA 1
ATOM 2288 C C . ALA B 1 139 ? -3.312 -8.031 0.626 1 98.94 139 ALA B C 1
ATOM 2290 O O . ALA B 1 139 ? -3.275 -8.125 -0.603 1 98.94 139 ALA B O 1
ATOM 2291 N N . HIS B 1 140 ? -2.422 -7.391 1.304 1 98.88 140 HIS B N 1
ATOM 2292 C CA . HIS B 1 140 ? -1.201 -6.82 0.747 1 98.88 140 HIS B CA 1
ATOM 2293 C C . HIS B 1 140 ? 0.02 -7.227 1.563 1 98.88 140 HIS B C 1
ATOM 2295 O O . HIS B 1 140 ? -0.069 -7.387 2.783 1 98.88 140 HIS B O 1
ATOM 2301 N N . ASN B 1 141 ? 1.184 -7.43 0.921 1 98.69 141 ASN B N 1
ATOM 2302 C CA . ASN B 1 141 ? 2.418 -7.531 1.691 1 98.69 141 ASN B CA 1
ATOM 2303 C C . ASN B 1 141 ? 2.721 -6.238 2.441 1 98.69 141 ASN B C 1
ATOM 2305 O O . ASN B 1 141 ? 2.869 -5.18 1.826 1 98.69 141 ASN B O 1
ATOM 2309 N N . ALA B 1 142 ? 2.9 -6.316 3.73 1 98.75 142 ALA B N 1
ATOM 2310 C CA . ALA B 1 142 ? 2.908 -5.129 4.582 1 98.75 142 ALA B CA 1
ATOM 2311 C C . ALA B 1 142 ? 4.125 -4.254 4.289 1 98.75 142 ALA B C 1
ATOM 2313 O O . ALA B 1 142 ? 4.031 -3.025 4.316 1 98.75 142 ALA B O 1
ATOM 2314 N N . ALA B 1 143 ? 5.289 -4.887 4.055 1 98.5 143 ALA B N 1
ATOM 2315 C CA . ALA B 1 143 ? 6.504 -4.117 3.805 1 98.5 143 ALA B CA 1
ATOM 2316 C C . ALA B 1 143 ? 6.578 -3.664 2.35 1 98.5 143 ALA B C 1
ATOM 2318 O O . ALA B 1 143 ? 6.617 -2.463 2.068 1 98.5 143 ALA B O 1
ATOM 2319 N N . HIS B 1 144 ? 6.359 -4.57 1.414 1 98.5 144 HIS B N 1
ATOM 2320 C CA . HIS B 1 144 ? 6.609 -4.324 -0.001 1 98.5 144 HIS B CA 1
ATOM 2321 C C . HIS B 1 144 ? 5.422 -3.637 -0.662 1 98.5 144 HIS B C 1
ATOM 2323 O O . HIS B 1 144 ? 5.566 -3.008 -1.712 1 98.5 144 HIS B O 1
ATOM 2329 N N . GLY B 1 145 ? 4.254 -3.867 -0.096 1 98.44 145 GLY B N 1
ATOM 2330 C CA . GLY B 1 145 ? 3.105 -3.082 -0.516 1 98.44 145 GLY B CA 1
ATOM 2331 C C . GLY B 1 145 ? 2.262 -3.777 -1.568 1 98.44 145 GLY B C 1
ATOM 2332 O O . GLY B 1 145 ? 1.122 -3.379 -1.82 1 98.44 145 GLY B O 1
ATOM 2333 N N . CYS B 1 146 ? 2.67 -4.809 -2.152 1 98.5 146 CYS B N 1
ATOM 2334 C CA . CYS B 1 146 ? 1.982 -5.414 -3.289 1 98.5 146 CYS B CA 1
ATOM 2335 C C . CYS B 1 146 ? 0.712 -6.125 -2.84 1 98.5 146 CYS B C 1
ATOM 2337 O O . CYS B 1 146 ? 0.692 -6.762 -1.785 1 98.5 146 CYS B O 1
ATOM 2339 N N . PHE B 1 147 ? -0.275 -6.059 -3.664 1 98.88 147 PHE B N 1
ATOM 2340 C CA . PHE B 1 147 ? -1.486 -6.859 -3.521 1 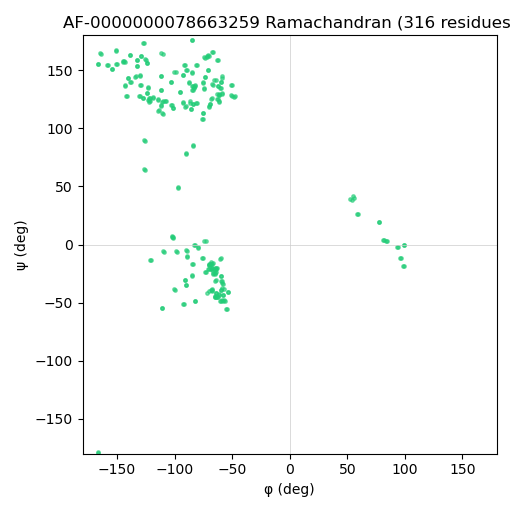98.88 147 PHE B CA 1
ATOM 2341 C C . PHE B 1 147 ? -1.161 -8.344 -3.555 1 98.88 147 PHE B C 1
ATOM 2343 O O . PHE B 1 147 ? -0.326 -8.789 -4.348 1 98.88 147 PHE B O 1
ATOM 2350 N N . VAL B 1 148 ? -1.849 -9.07 -2.688 1 98.81 148 VAL B N 1
ATOM 2351 C CA . VAL B 1 148 ? -1.609 -10.508 -2.658 1 98.81 148 VAL B CA 1
ATOM 2352 C C . VAL B 1 148 ? -2.838 -11.242 -3.186 1 98.81 148 VAL B C 1
ATOM 2354 O O . VAL B 1 148 ? -2.744 -12 -4.152 1 98.81 148 VAL B O 1
ATOM 2357 N N . ALA B 1 149 ? -4 -10.93 -2.564 1 98.81 149 ALA B N 1
ATOM 2358 C CA . ALA B 1 149 ? -5.223 -11.633 -2.951 1 98.81 149 ALA B CA 1
ATOM 2359 C C . ALA B 1 149 ? -6.457 -10.938 -2.396 1 98.81 149 ALA B C 1
ATOM 2361 O O . ALA B 1 149 ? -6.375 -10.211 -1.401 1 98.81 149 ALA B O 1
ATOM 2362 N N . ARG B 1 150 ? -7.496 -11.18 -3.078 1 98.38 150 ARG B N 1
ATOM 2363 C CA . ARG B 1 150 ? -8.82 -10.805 -2.586 1 98.38 150 ARG B CA 1
ATOM 2364 C C . ARG B 1 150 ? -9.414 -11.906 -1.718 1 98.38 150 ARG B C 1
ATOM 2366 O O . ARG B 1 150 ? -9.281 -13.094 -2.029 1 98.38 150 ARG B O 1
ATOM 2373 N N . ILE B 1 151 ? -10.047 -11.539 -0.632 1 98.69 151 ILE B N 1
ATOM 2374 C CA . ILE B 1 151 ? -10.68 -12.445 0.319 1 98.69 151 ILE B CA 1
ATOM 2375 C C . ILE B 1 151 ? -12.156 -12.102 0.458 1 98.69 151 ILE B C 1
ATOM 2377 O O . ILE B 1 151 ? -12.508 -10.969 0.804 1 98.69 151 ILE B O 1
ATOM 2381 N N . ASP B 1 152 ? -13 -13.07 0.222 1 97.81 152 ASP B N 1
ATOM 2382 C CA . ASP B 1 152 ? -14.445 -12.867 0.304 1 97.81 152 ASP B CA 1
ATOM 2383 C C . ASP B 1 152 ? -15.086 -13.852 1.28 1 97.81 152 ASP B C 1
ATOM 2385 O O . ASP B 1 152 ? -14.5 -14.883 1.598 1 97.81 152 ASP B O 1
ATOM 2389 N N . ARG B 1 153 ? -16.266 -13.414 1.778 1 96.38 153 ARG B N 1
ATOM 2390 C CA . ARG B 1 153 ? -17.062 -14.383 2.508 1 96.38 153 ARG B CA 1
ATOM 2391 C C . ARG B 1 153 ? -17.438 -15.57 1.618 1 96.38 153 ARG B C 1
ATOM 2393 O O . ARG B 1 153 ? -17.734 -15.391 0.436 1 96.38 153 ARG B O 1
ATOM 2400 N N . ASP B 1 154 ? -17.25 -16.75 2.234 1 91.5 154 ASP B N 1
ATOM 2401 C CA . ASP B 1 154 ? -17.703 -17.922 1.494 1 91.5 154 ASP B CA 1
ATOM 2402 C C . ASP B 1 154 ? -19.188 -18.172 1.699 1 91.5 154 ASP B C 1
ATOM 2404 O O . ASP B 1 154 ? -19.594 -18.828 2.656 1 91.5 154 ASP B O 1
ATOM 2408 N N . ASP B 1 155 ? -20.062 -17.641 1.051 1 74.44 155 ASP B N 1
ATOM 2409 C CA . ASP B 1 155 ? -21.5 -17.797 1.206 1 74.44 155 ASP B CA 1
ATOM 2410 C C . ASP B 1 155 ? -21.953 -19.188 0.771 1 74.44 155 ASP B C 1
ATOM 2412 O O . ASP B 1 155 ? -23.125 -19.547 0.95 1 74.44 155 ASP B O 1
ATOM 2416 N N . THR B 1 156 ? -21.312 -19.969 0.091 1 64.12 156 THR B N 1
ATOM 2417 C CA . THR B 1 156 ? -21.781 -21.266 -0.353 1 64.12 156 THR B CA 1
ATOM 2418 C C . THR B 1 156 ? -22.031 -22.188 0.84 1 64.12 156 THR B C 1
ATOM 2420 O O . THR B 1 156 ? -22.766 -23.172 0.734 1 64.12 156 THR B O 1
ATOM 2423 N N . GLY B 1 157 ? -21.438 -22.047 2.057 1 48.44 157 GLY B N 1
ATOM 2424 C CA . GLY B 1 157 ? -21.719 -22.969 3.146 1 48.44 157 GLY B CA 1
ATOM 2425 C C . GLY B 1 157 ? -23.125 -22.812 3.709 1 48.44 157 GLY B C 1
ATOM 2426 O O . GLY B 1 157 ? -23.609 -23.703 4.414 1 48.44 157 GLY B O 1
ATOM 2427 N N . ASP B 1 158 ? -23.719 -21.594 3.887 1 41.72 158 ASP B N 1
ATOM 2428 C CA . ASP B 1 158 ? -25.047 -21.547 4.516 1 41.72 158 ASP B CA 1
ATOM 2429 C C . ASP B 1 158 ? -26.094 -22.234 3.648 1 41.72 158 ASP B C 1
ATOM 2431 O O . ASP B 1 158 ? -27.25 -22.328 4.031 1 41.72 158 ASP B O 1
ATOM 2435 N N . ALA B 1 159 ? -25.938 -22.344 2.457 1 39.06 159 ALA B N 1
ATOM 2436 C CA . ALA B 1 159 ? -26.984 -23.141 1.815 1 39.06 159 ALA B CA 1
ATOM 2437 C C . ALA B 1 159 ? -26.797 -24.625 2.109 1 39.06 159 ALA B C 1
ATOM 2439 O O . ALA B 1 159 ? -27.484 -25.469 1.531 1 39.06 159 ALA B O 1
ATOM 2440 N N . ALA B 1 160 ? -25.797 -25.031 2.936 1 29.84 160 ALA B N 1
ATOM 2441 C CA . ALA B 1 160 ? -25.891 -26.453 3.227 1 29.84 160 ALA B CA 1
ATOM 2442 C C . ALA B 1 160 ? -26.984 -26.734 4.258 1 29.84 160 ALA B C 1
ATOM 2444 O O . ALA B 1 160 ? -27.125 -25.984 5.234 1 29.84 160 ALA B O 1
#

Secondary structure (DSSP, 8-state):
--EEEEPPPGGGTGGGGGS-HHHHHHTT-EEEE-SSSSS-EETTTTEEPPTT-EEEEEEEEEE--SSTT-EEEEEEEETTPPPPEEESS--GGGTT--EEEEEE-TTS-EEEEEEE-TT-HHHHHHHHHTSTT--EEEEEETTT--EEEEEEE-GGGTT-/--EEEEPPPGGGTGGGGGS-HHHHHHTT-EEEE-SSSSS-EETTTTEEPPTT-EEEEEEEEEE--SSTT-EEEEEEEETTPPPPEEESS--GGGTT--EEEEEE-TTS-EEEEEEE-TT-HHHHHHHHHTSTT--EEEEEETTT--EEEEEEE-GGGTT-

Sequence (320 aa):
MAYRIEGLPYQAFAGLFDLSDEDLENRGMKRVVATSDRGFPCRVSLADAKAGDELILLNHISHDVATPYRSAYAIYVSKRAEMAVHVDREPPVFAGRPLGLRGFGTDGMLKDARLAMPGEADGKIRDLLADPRIATIHAHNAAHGCFVARIDRDDTGDAAMAYRIEGLPYQAFAGLFDLSDEDLENRGMKRVVATSDRGFPCRVSLADAKAGDELILLNHISHDVATPYRSAYAIYVSKRAEMAVHVDREPPVFAGRPLGLRGFGTDGMLKDARLAMPGEADGKIRDLLADPRIATIHAHNAAHGCFVARIDRDDTGDAA

InterPro domains:
  IPR009593 Protein of unknown function DUF1203 [PF06718] (39-153)
  IPR009593 Protein of unknown function DUF1203 [PIRSF034110] (19-154)

Organism: Novosphingobium aromaticivorans (strain ATCC 700278 / DSM 12444 / CCUG 56034 / CIP 105152 / NBRC 16084 / F199) (NCBI:txid279238)